Protein AF-A0A8T9S9S8-F1 (afdb_monomer_lite)

pLDDT: mean 87.19, std 16.48, range [41.41, 98.81]

Sequence (247 aa):
MSEHSFSPAWRAQPLGRRGFLRVSAASAATVALVAATGCDTSTPEPVAPDPNLITLPAGDNGLLYSLFLLALAKSTLYQKVYETPPTDLTTAERAIFSDLRDHEIAYRELLHLLLDPNYLDSTKAVQLFPVDFAFKLTSFTLTTRAGVLAAAQQLEDLAAALYPVVVPLVASSAPYQRVLLLKAASVQARHAAVVRDLLTPGSFASDDVVNAAGQLKPRTPVEVNTALAPFFAPYVISVANLPVPVL

Foldseek 3Di:
DDDDDDDDPDDPDPQPPVNVVVVVVVVVVVVVVVVVVPPPVCPPDPDDPDPQEDEQAAALRSLLVLLLLLLQQLLVLLVCCQVPPAPPDDPVVNVVSVVSNVVSVVVNVVSLCVNPVCCVPPVRRDDNDDPPFHFACVPFPRNDPQSSLVSQLLSLLLNLQALVPSLVRHDPVPVVVSVVSVVVNVVSLVSNLVSLCVNPNPCSQDCVQAPPVSHGNHDYSVRSVVSRQVRRPPHGYHSPNYDDDDD

Secondary structure (DSSP, 8-state):
------------PPPPHHHHHHHHHHHHHHHHHHHHHT--S-----PPPPTTEEEPPSHHHHHHHHHHHHHHHHHHHHHHHHHS--TTS-HHHHHHHHHHHHHHHHHHHHHHHHH-TTTTSTTT----S-TT-----TTS-TTSHHHHHHHHHHHHHHHHHHHHHHHHHS-TT-HHHHHHHHHHHHHHHHHHHHHHHHHSTT-TT-TTTB-TTSPBPP--HHHHHHHHGGGGTT-EEE-TTS-----

Radius of gyration: 29.52 Å; chains: 1; bounding box: 85×42×92 Å

Structure (mmC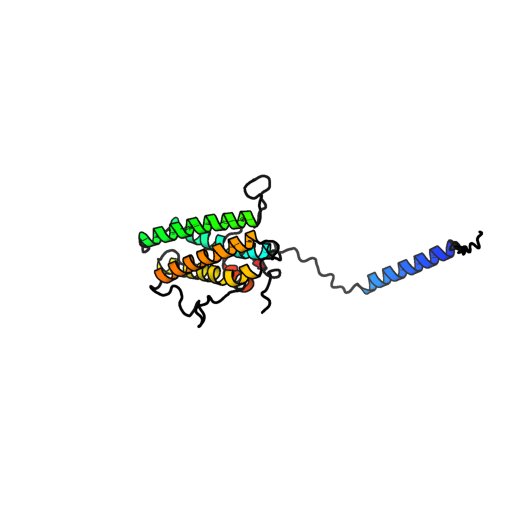IF, N/CA/C/O backbone):
data_AF-A0A8T9S9S8-F1
#
_entry.id   AF-A0A8T9S9S8-F1
#
loop_
_atom_site.group_PDB
_atom_site.id
_atom_site.type_symbol
_atom_site.label_atom_id
_atom_site.label_alt_id
_atom_site.label_comp_id
_atom_site.label_asym_id
_atom_site.label_entity_id
_atom_site.label_seq_id
_atom_site.pdbx_PDB_ins_code
_atom_site.Cartn_x
_atom_site.Cartn_y
_atom_site.Cartn_z
_atom_site.occupancy
_atom_site.B_iso_or_equiv
_atom_site.auth_seq_id
_atom_site.auth_comp_id
_atom_site.auth_asym_id
_atom_site.auth_atom_id
_atom_site.pdbx_PDB_model_num
ATOM 1 N N . MET A 1 1 ? 67.201 -2.407 -51.862 1.00 41.41 1 MET A N 1
ATOM 2 C CA . MET A 1 1 ? 66.675 -1.439 -52.848 1.00 41.41 1 MET A CA 1
ATOM 3 C C . MET A 1 1 ? 66.774 -2.142 -54.200 1.00 41.41 1 MET A C 1
ATOM 5 O O . MET A 1 1 ? 67.884 -2.498 -54.551 1.00 41.41 1 MET A O 1
ATOM 9 N N . SER A 1 2 ? 65.725 -2.533 -54.922 1.00 43.59 2 SER A N 1
ATOM 10 C CA . SER A 1 2 ? 64.331 -2.090 -54.904 1.00 43.59 2 SER A CA 1
ATOM 11 C C . SER A 1 2 ? 63.433 -3.153 -55.568 1.00 43.59 2 SER A C 1
ATOM 13 O O . SER A 1 2 ? 63.785 -3.689 -56.610 1.00 43.59 2 SER A O 1
ATOM 15 N N . GLU A 1 3 ? 62.309 -3.428 -54.903 1.00 44.34 3 GLU A N 1
ATOM 16 C CA . GLU A 1 3 ? 60.932 -3.556 -55.416 1.00 44.34 3 GLU A CA 1
ATOM 17 C C . GLU A 1 3 ? 60.567 -4.564 -56.526 1.00 44.34 3 GLU A C 1
ATOM 19 O O . GLU A 1 3 ? 60.804 -4.356 -57.712 1.00 44.34 3 GLU A O 1
ATOM 24 N N . HIS A 1 4 ? 59.776 -5.571 -56.132 1.00 45.53 4 HIS A N 1
ATOM 25 C CA . HIS A 1 4 ? 58.784 -6.214 -56.994 1.00 45.53 4 HIS A CA 1
ATOM 26 C C . HIS A 1 4 ? 57.381 -5.959 -56.423 1.00 45.53 4 HIS A C 1
ATOM 28 O O . HIS A 1 4 ? 56.977 -6.579 -55.441 1.00 45.53 4 HIS A O 1
ATOM 34 N N . SER A 1 5 ? 56.645 -5.029 -57.039 1.00 51.03 5 SER A N 1
ATOM 35 C CA . SER A 1 5 ? 55.212 -4.822 -56.798 1.00 51.03 5 SER A CA 1
ATOM 36 C C . SER A 1 5 ? 54.396 -5.787 -57.657 1.00 51.03 5 SER A C 1
ATOM 38 O O . SER A 1 5 ? 54.452 -5.727 -58.883 1.00 51.03 5 SER A O 1
ATOM 40 N N . PHE A 1 6 ? 53.596 -6.644 -57.020 1.00 51.84 6 PHE A N 1
ATOM 41 C CA . PHE A 1 6 ? 52.489 -7.352 -57.663 1.00 51.84 6 PHE A CA 1
ATOM 42 C C . PHE A 1 6 ? 51.185 -6.614 -57.343 1.00 51.84 6 PHE A C 1
ATOM 44 O O . PHE A 1 6 ? 50.786 -6.522 -56.186 1.00 51.84 6 PHE A O 1
ATOM 51 N N . SER A 1 7 ? 50.496 -6.112 -58.367 1.00 55.28 7 SER A N 1
ATOM 52 C CA . SER A 1 7 ? 49.091 -5.698 -58.266 1.00 55.28 7 SER A CA 1
ATOM 53 C C . SER A 1 7 ? 48.234 -6.638 -59.117 1.00 55.28 7 SER A C 1
ATOM 55 O O . SER A 1 7 ? 48.488 -6.747 -60.318 1.00 55.28 7 SER A O 1
ATOM 57 N N . PRO A 1 8 ? 47.210 -7.308 -58.561 1.00 50.72 8 PRO A N 1
ATOM 58 C CA . PRO A 1 8 ? 46.248 -8.033 -59.371 1.00 50.72 8 PRO A CA 1
ATOM 59 C C . PRO A 1 8 ? 45.199 -7.054 -59.912 1.00 50.72 8 PRO A C 1
ATOM 61 O O . PRO A 1 8 ? 44.392 -6.496 -59.170 1.00 50.72 8 PRO A O 1
ATOM 64 N N . ALA A 1 9 ? 45.190 -6.853 -61.229 1.00 54.91 9 ALA A N 1
ATOM 65 C CA . ALA A 1 9 ? 44.099 -6.174 -61.914 1.00 54.91 9 ALA A CA 1
ATOM 66 C C . ALA A 1 9 ? 42.898 -7.129 -62.031 1.00 54.91 9 ALA A C 1
ATOM 68 O O . ALA A 1 9 ? 42.775 -7.889 -62.992 1.00 54.91 9 ALA A O 1
ATOM 69 N N . TRP A 1 10 ? 41.996 -7.096 -61.050 1.00 53.47 10 TRP A N 1
ATOM 70 C CA . TRP A 1 10 ? 40.648 -7.638 -61.220 1.00 53.47 10 TRP A CA 1
ATOM 71 C C . TRP A 1 10 ? 39.917 -6.784 -62.267 1.00 53.47 10 TRP A C 1
ATOM 73 O O . TRP A 1 10 ? 39.576 -5.624 -62.034 1.00 53.47 10 TRP A O 1
ATOM 83 N N . ARG A 1 11 ? 39.700 -7.345 -63.462 1.00 52.25 11 ARG A N 1
ATOM 84 C CA . ARG A 1 11 ? 38.780 -6.771 -64.447 1.00 52.25 11 ARG A CA 1
ATOM 85 C C . ARG A 1 11 ? 37.356 -6.977 -63.937 1.00 52.25 11 ARG A C 1
ATOM 87 O O . ARG A 1 11 ? 36.826 -8.079 -64.039 1.00 52.25 11 ARG A O 1
ATOM 94 N N . ALA A 1 12 ? 36.710 -5.914 -63.472 1.00 60.81 12 ALA A N 1
ATOM 95 C CA . ALA A 1 12 ? 35.257 -5.891 -63.388 1.00 60.81 12 ALA A CA 1
ATOM 96 C C . ALA A 1 12 ? 34.701 -5.948 -64.821 1.00 60.81 12 ALA A C 1
ATOM 98 O O . ALA A 1 12 ? 34.773 -4.967 -65.562 1.00 60.81 12 ALA A O 1
ATOM 99 N N . GLN A 1 13 ? 34.197 -7.106 -65.250 1.00 63.75 13 GLN A N 1
ATOM 100 C CA . GLN A 1 13 ? 33.424 -7.168 -66.488 1.00 63.75 13 GLN A CA 1
ATOM 101 C C . GLN A 1 13 ? 32.060 -6.510 -66.237 1.00 63.75 13 GLN A C 1
ATOM 103 O O . GLN A 1 13 ? 31.342 -6.949 -65.336 1.00 63.75 13 GLN A O 1
ATOM 108 N N . PRO A 1 14 ? 31.675 -5.468 -66.994 1.00 61.12 14 PRO A N 1
ATOM 109 C CA . PRO A 1 14 ? 30.356 -4.878 -66.849 1.00 61.12 14 PRO A CA 1
ATOM 110 C C . PRO A 1 14 ? 29.308 -5.911 -67.268 1.00 61.12 14 PRO A C 1
ATOM 112 O O . PRO A 1 14 ? 29.296 -6.381 -68.408 1.00 61.12 14 PRO A O 1
ATOM 115 N N . LEU A 1 15 ? 28.422 -6.274 -66.340 1.00 60.81 15 LEU A N 1
ATOM 116 C CA . LEU A 1 15 ? 27.250 -7.088 -66.643 1.00 60.81 15 LEU A CA 1
ATOM 117 C C . LEU A 1 15 ? 26.451 -6.377 -67.740 1.00 60.81 15 LEU A C 1
ATOM 119 O O . LEU A 1 15 ? 26.006 -5.241 -67.570 1.00 60.81 15 LEU A O 1
ATOM 123 N N . GLY A 1 16 ? 26.288 -7.028 -68.894 1.00 72.19 16 GLY A N 1
ATOM 124 C CA . GLY A 1 16 ? 25.539 -6.447 -70.004 1.00 72.19 16 GLY A CA 1
ATOM 125 C C . GLY A 1 16 ? 24.115 -6.094 -69.567 1.00 72.19 16 GLY A C 1
ATOM 126 O O . GLY A 1 16 ? 23.495 -6.848 -68.817 1.00 72.19 16 GLY A O 1
ATOM 127 N N . ARG A 1 17 ? 23.560 -4.981 -70.069 1.00 69.69 17 ARG A N 1
ATOM 128 C CA . ARG A 1 17 ? 22.195 -4.505 -69.741 1.00 69.69 17 ARG A CA 1
ATOM 129 C C . ARG A 1 17 ? 21.128 -5.610 -69.796 1.00 69.69 17 ARG A C 1
ATOM 131 O O . ARG A 1 17 ? 20.220 -5.630 -68.977 1.00 69.69 17 ARG A O 1
ATOM 138 N N . ARG A 1 18 ? 21.256 -6.563 -70.727 1.00 69.06 18 ARG A N 1
ATOM 139 C CA . ARG A 1 18 ? 20.355 -7.725 -70.851 1.00 69.06 18 ARG A CA 1
ATOM 140 C C . ARG A 1 18 ? 20.532 -8.764 -69.734 1.00 69.06 18 ARG A C 1
ATOM 142 O O . ARG A 1 18 ? 19.555 -9.393 -69.349 1.00 69.06 18 ARG A O 1
ATOM 149 N N . GLY A 1 19 ? 21.748 -8.944 -69.222 1.00 65.44 19 GLY A N 1
ATOM 150 C CA . GLY A 1 19 ? 22.029 -9.791 -68.060 1.00 65.44 19 GLY A CA 1
ATOM 151 C C . GLY A 1 19 ? 21.522 -9.155 -66.769 1.00 65.44 19 GLY A C 1
ATOM 152 O O . GLY A 1 19 ? 20.840 -9.820 -66.000 1.00 65.44 19 GLY A O 1
ATOM 153 N N . PHE A 1 20 ? 21.749 -7.848 -66.601 1.00 68.69 20 PHE A N 1
ATOM 154 C CA . PHE A 1 20 ? 21.200 -7.079 -65.483 1.00 68.69 20 PHE A CA 1
ATOM 155 C C . PHE A 1 20 ? 19.670 -7.194 -65.426 1.00 68.69 20 PHE A C 1
ATOM 157 O O . PHE A 1 20 ? 19.136 -7.655 -64.426 1.00 68.69 20 PHE A O 1
ATOM 164 N N . LEU A 1 21 ? 18.969 -6.916 -66.532 1.00 69.44 21 LEU A N 1
ATOM 165 C CA . LEU A 1 21 ? 17.502 -6.996 -66.574 1.00 69.44 21 LEU A CA 1
ATOM 1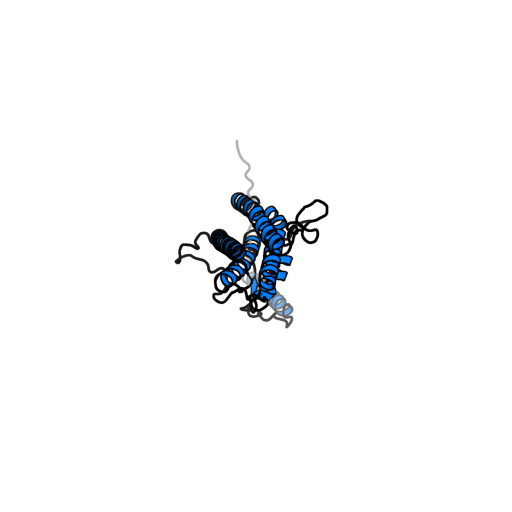66 C C . LEU A 1 21 ? 16.956 -8.407 -66.297 1.00 69.44 21 LEU A C 1
ATOM 168 O O . LEU A 1 21 ? 15.913 -8.536 -65.664 1.00 69.44 21 LEU A O 1
ATOM 172 N N . ARG A 1 22 ? 17.653 -9.469 -66.725 1.00 64.69 22 ARG A N 1
ATOM 173 C CA . ARG A 1 22 ? 17.249 -10.855 -66.425 1.00 64.69 22 ARG A CA 1
ATOM 174 C C . ARG A 1 22 ? 17.424 -11.202 -64.948 1.00 64.69 22 ARG A C 1
ATOM 176 O O . ARG A 1 22 ? 16.536 -11.819 -64.372 1.00 64.69 22 ARG A O 1
ATOM 183 N N . VAL A 1 23 ? 18.534 -10.787 -64.338 1.00 61.00 23 VAL A N 1
ATOM 184 C CA . VAL A 1 23 ? 18.793 -11.010 -62.907 1.00 61.00 23 VAL A CA 1
ATOM 185 C C . VAL A 1 23 ? 17.809 -10.209 -62.051 1.00 61.00 23 VAL A C 1
ATOM 187 O O . VAL A 1 23 ? 17.242 -10.765 -61.113 1.00 61.00 23 VAL A O 1
ATOM 190 N N . SER A 1 24 ? 17.530 -8.952 -62.409 1.00 58.84 24 SER A N 1
ATOM 191 C CA . SER A 1 24 ? 16.550 -8.101 -61.719 1.00 58.84 24 SER A CA 1
ATOM 192 C C . SER A 1 24 ? 15.115 -8.630 -61.838 1.00 58.84 24 SER A C 1
ATOM 194 O O . SER A 1 24 ? 14.382 -8.644 -60.855 1.00 58.84 24 SER A O 1
ATOM 196 N N . ALA A 1 25 ? 14.709 -9.119 -63.015 1.00 55.94 25 ALA A N 1
ATOM 197 C CA . ALA A 1 25 ? 13.378 -9.701 -63.201 1.00 55.94 25 ALA A CA 1
ATOM 198 C C . ALA A 1 25 ? 13.200 -11.016 -62.417 1.00 55.94 25 ALA A C 1
ATOM 200 O O . ALA A 1 25 ? 12.149 -11.243 -61.820 1.00 55.94 25 ALA A O 1
ATOM 201 N N . ALA A 1 26 ? 14.236 -11.860 -62.364 1.00 54.50 26 ALA A N 1
ATOM 202 C CA . ALA A 1 26 ? 14.203 -13.117 -61.614 1.00 54.50 26 ALA A CA 1
ATOM 203 C C . ALA A 1 26 ? 14.156 -12.907 -60.087 1.00 54.50 26 ALA A C 1
ATOM 205 O O . ALA A 1 26 ? 13.506 -13.678 -59.378 1.00 54.50 26 ALA A O 1
ATOM 206 N N . SER A 1 27 ? 14.799 -11.848 -59.583 1.00 54.12 27 SER A N 1
ATOM 207 C CA . SER A 1 27 ? 14.768 -11.490 -58.157 1.00 54.12 27 SER A CA 1
ATOM 208 C C . SER A 1 27 ? 13.448 -10.824 -57.747 1.00 54.12 27 SER A C 1
ATOM 210 O O . SER A 1 27 ? 12.935 -11.102 -56.667 1.00 54.12 27 SER A O 1
ATOM 212 N N . ALA A 1 28 ? 12.817 -10.044 -58.630 1.00 50.84 28 ALA A N 1
ATOM 213 C CA . ALA A 1 28 ? 11.471 -9.518 -58.383 1.00 50.84 28 ALA A CA 1
ATOM 214 C C . ALA A 1 28 ? 10.405 -10.632 -58.316 1.00 50.84 28 ALA A C 1
ATOM 216 O O . ALA A 1 28 ? 9.519 -10.594 -57.463 1.00 50.84 28 ALA A O 1
ATOM 217 N N . ALA A 1 29 ? 10.513 -11.658 -59.169 1.00 49.09 29 ALA A N 1
ATOM 218 C CA . ALA A 1 29 ? 9.567 -12.776 -59.190 1.00 49.09 29 ALA A CA 1
ATOM 219 C C . ALA A 1 29 ? 9.655 -13.667 -57.936 1.00 49.09 29 ALA A C 1
ATOM 221 O O . ALA A 1 29 ? 8.634 -14.156 -57.458 1.00 49.09 29 ALA A O 1
ATOM 222 N N . THR A 1 30 ? 10.850 -13.851 -57.366 1.00 51.12 30 THR A N 1
ATOM 223 C CA . THR A 1 30 ? 11.032 -14.622 -56.122 1.00 51.12 30 THR A CA 1
ATOM 224 C C . THR A 1 30 ? 10.519 -13.875 -54.893 1.00 51.12 30 THR A C 1
ATOM 226 O O . THR A 1 30 ? 9.878 -14.495 -54.050 1.00 51.12 30 THR A O 1
ATOM 229 N N . VAL A 1 31 ? 10.697 -12.550 -54.811 1.00 55.19 31 VAL A N 1
ATOM 230 C CA . VAL A 1 31 ? 10.099 -11.736 -53.732 1.00 55.19 31 VAL A CA 1
ATOM 231 C C . VAL A 1 31 ? 8.569 -11.745 -53.813 1.00 55.19 31 VAL A C 1
ATOM 233 O O . VAL A 1 31 ? 7.908 -11.887 -52.788 1.00 55.19 31 VAL A O 1
ATOM 236 N N . ALA A 1 32 ? 7.998 -11.671 -55.021 1.00 53.00 32 ALA A N 1
ATOM 237 C CA . ALA A 1 32 ? 6.551 -11.756 -55.215 1.00 53.00 32 ALA A CA 1
ATOM 238 C C . ALA A 1 32 ? 5.984 -13.134 -54.833 1.00 53.00 32 ALA A C 1
ATOM 240 O O . ALA A 1 32 ? 4.922 -13.202 -54.221 1.00 53.00 32 ALA A O 1
ATOM 241 N N . LEU A 1 33 ? 6.696 -14.227 -55.135 1.00 52.25 33 LEU A N 1
ATOM 242 C CA . LEU A 1 33 ? 6.286 -15.576 -54.735 1.00 52.25 33 LEU A CA 1
ATOM 243 C C . LEU A 1 33 ? 6.385 -15.785 -53.221 1.00 52.25 33 LEU A C 1
ATOM 245 O O . LEU A 1 33 ? 5.451 -16.335 -52.660 1.00 52.25 33 LEU A O 1
ATOM 249 N N . VAL A 1 34 ? 7.430 -15.292 -52.543 1.00 56.94 34 VAL A N 1
ATOM 250 C CA . VAL A 1 34 ? 7.535 -15.371 -51.070 1.00 56.94 34 VAL A CA 1
ATOM 251 C C . VAL A 1 34 ? 6.458 -14.521 -50.382 1.00 56.94 34 VAL A C 1
ATOM 253 O O . VAL A 1 34 ? 5.872 -14.961 -49.395 1.00 56.94 34 VAL A O 1
ATOM 256 N N . ALA A 1 35 ? 6.135 -13.344 -50.929 1.00 54.22 35 ALA A N 1
ATOM 257 C CA . ALA A 1 35 ? 5.028 -12.517 -50.446 1.00 54.22 35 ALA A CA 1
ATOM 258 C C . ALA A 1 35 ? 3.650 -13.163 -50.700 1.00 54.22 35 ALA A C 1
ATOM 260 O O . ALA A 1 35 ? 2.748 -13.026 -49.878 1.00 54.22 35 ALA A O 1
ATOM 261 N N . ALA A 1 36 ? 3.490 -13.898 -51.806 1.00 51.38 36 ALA A N 1
ATOM 262 C CA . ALA A 1 36 ? 2.247 -14.587 -52.148 1.00 51.38 36 ALA A CA 1
ATOM 263 C C . ALA A 1 36 ? 2.070 -15.926 -51.407 1.00 51.38 36 ALA A C 1
ATOM 265 O O . ALA A 1 36 ? 0.945 -16.283 -51.073 1.00 51.38 36 ALA A O 1
ATOM 266 N N . THR A 1 37 ? 3.148 -16.658 -51.099 1.00 52.59 37 THR A N 1
ATOM 267 C CA . THR A 1 37 ? 3.090 -17.903 -50.306 1.00 52.59 37 THR A CA 1
ATOM 268 C C . THR A 1 37 ? 3.018 -17.651 -48.800 1.00 52.59 37 THR A C 1
ATOM 270 O O . THR A 1 37 ? 2.725 -18.574 -48.051 1.00 52.59 37 THR A O 1
ATOM 273 N N . GLY A 1 38 ? 3.287 -16.419 -48.353 1.00 47.53 38 GLY A N 1
ATOM 274 C CA . GLY A 1 38 ? 3.071 -15.969 -46.975 1.00 47.53 38 GLY A CA 1
ATOM 275 C C . GLY A 1 38 ? 1.641 -15.496 -46.685 1.00 47.53 38 GLY A C 1
ATOM 276 O O . GLY A 1 38 ? 1.354 -15.132 -45.548 1.00 47.53 38 GLY A O 1
ATOM 277 N N . CYS A 1 39 ? 0.745 -15.497 -47.681 1.00 50.19 39 CYS A N 1
ATOM 278 C CA . CYS A 1 39 ? -0.689 -15.292 -47.475 1.00 50.19 39 CYS A CA 1
ATOM 279 C C . CYS A 1 39 ? -1.328 -16.567 -46.913 1.00 50.19 39 CYS A C 1
ATOM 281 O O . CYS A 1 39 ? -2.055 -17.272 -47.610 1.00 50.19 39 CYS A O 1
ATOM 283 N N . ASP A 1 40 ? -1.075 -16.838 -45.637 1.00 50.47 40 ASP A N 1
ATOM 284 C CA . ASP A 1 40 ? -2.125 -17.436 -44.826 1.00 50.47 40 ASP A CA 1
ATOM 285 C C . ASP A 1 40 ? -3.149 -16.325 -44.546 1.00 50.47 40 ASP A C 1
ATOM 287 O O . ASP A 1 40 ? -2.783 -15.204 -44.183 1.00 50.47 40 ASP A O 1
ATOM 291 N N . THR A 1 41 ? -4.433 -16.584 -44.786 1.00 45.41 41 THR A N 1
ATOM 292 C CA . THR A 1 41 ? -5.516 -15.580 -44.701 1.00 45.41 41 THR A CA 1
ATOM 293 C C . THR A 1 41 ? -5.809 -15.104 -43.278 1.00 45.41 41 THR A C 1
ATOM 295 O O . THR A 1 41 ? -6.737 -14.334 -43.052 1.00 45.41 41 THR A O 1
ATOM 298 N N . SER A 1 42 ? -5.012 -15.524 -42.306 1.00 51.50 42 SER A N 1
ATOM 299 C CA . SER A 1 42 ? -4.947 -14.925 -40.985 1.00 51.50 42 SER A CA 1
ATOM 300 C C . SER A 1 42 ? -3.910 -13.804 -40.981 1.00 51.50 42 SER A C 1
ATOM 302 O O . SER A 1 42 ? -2.857 -13.922 -40.356 1.00 51.50 42 SER A O 1
ATOM 304 N N . THR A 1 43 ? -4.200 -12.689 -41.654 1.00 54.50 43 THR A N 1
ATOM 305 C CA . THR A 1 43 ? -3.651 -11.413 -41.184 1.00 54.50 43 THR A CA 1
ATOM 306 C C . THR A 1 43 ? -4.157 -11.256 -39.752 1.00 54.50 43 THR A C 1
ATOM 308 O O . THR A 1 43 ? -5.379 -11.183 -39.593 1.00 54.50 43 THR A O 1
ATOM 311 N N . PRO A 1 44 ? -3.307 -11.272 -38.704 1.00 54.53 44 PRO A N 1
ATOM 312 C CA . PRO A 1 44 ? -3.784 -10.913 -37.382 1.00 54.53 44 PRO A CA 1
ATOM 313 C C . PRO A 1 44 ? -4.324 -9.495 -37.521 1.00 54.53 44 PRO A C 1
ATOM 315 O O . PRO A 1 44 ? -3.565 -8.571 -37.829 1.00 54.53 44 PRO A O 1
ATOM 318 N N . GLU A 1 45 ? -5.644 -9.339 -37.409 1.00 56.00 45 GLU A N 1
ATOM 319 C CA . GLU A 1 45 ? -6.233 -8.012 -37.348 1.00 56.00 45 GLU A CA 1
ATOM 320 C C . GLU A 1 45 ? -5.480 -7.249 -36.253 1.00 56.00 45 GLU A C 1
ATOM 322 O O . GLU A 1 45 ? -5.243 -7.817 -35.179 1.00 56.00 45 GLU A O 1
ATOM 327 N N . PRO A 1 46 ? -5.042 -6.003 -36.504 1.00 56.03 46 PRO A N 1
ATOM 328 C CA . PRO A 1 46 ? -4.477 -5.187 -35.450 1.00 56.03 46 PRO A CA 1
ATOM 329 C C . PRO A 1 46 ? -5.551 -5.056 -34.371 1.00 56.03 46 PRO A C 1
ATOM 331 O O . PRO A 1 46 ? -6.538 -4.344 -34.551 1.00 56.03 46 PRO A O 1
ATOM 334 N N . VAL A 1 47 ? -5.393 -5.790 -33.270 1.00 64.12 47 VAL A N 1
ATOM 335 C CA . VAL A 1 47 ? -6.271 -5.664 -32.112 1.00 64.12 47 VAL A CA 1
ATOM 336 C C . VAL A 1 47 ? -6.120 -4.225 -31.644 1.00 64.12 47 VAL A C 1
ATOM 338 O O . VAL A 1 47 ? -5.015 -3.799 -31.300 1.00 64.12 47 VAL A O 1
ATOM 341 N N . ALA A 1 48 ? -7.209 -3.456 -31.703 1.00 69.25 48 ALA A N 1
ATOM 342 C CA . ALA A 1 48 ? -7.211 -2.104 -31.172 1.00 69.25 48 ALA A CA 1
ATOM 343 C C . ALA A 1 48 ? -6.715 -2.167 -29.716 1.00 69.25 48 ALA A C 1
ATOM 345 O O . ALA A 1 48 ? -7.204 -3.015 -28.962 1.00 69.25 48 ALA A O 1
ATOM 346 N N . PRO A 1 49 ? -5.726 -1.343 -29.322 1.00 77.31 49 PRO A N 1
ATOM 347 C CA . PRO A 1 49 ? -5.218 -1.373 -27.961 1.00 77.31 49 PRO A CA 1
ATOM 348 C C . PRO A 1 49 ? -6.379 -1.102 -27.001 1.00 77.31 49 PRO A C 1
ATOM 350 O O . PRO A 1 49 ? -7.098 -0.116 -27.161 1.00 77.31 49 PRO A O 1
ATOM 353 N N . ASP A 1 50 ? -6.584 -2.008 -26.044 1.00 86.06 50 ASP A N 1
ATOM 354 C CA . ASP A 1 50 ? -7.621 -1.862 -25.026 1.00 86.06 50 ASP A CA 1
ATOM 355 C C . ASP A 1 50 ? -7.347 -0.577 -24.225 1.00 86.06 50 ASP A C 1
ATOM 357 O O . ASP A 1 50 ? -6.290 -0.478 -23.593 1.00 86.06 50 ASP A O 1
ATOM 361 N N . PRO A 1 51 ? -8.260 0.414 -24.234 1.00 85.94 51 PRO A N 1
ATOM 362 C CA . PRO A 1 51 ? -8.051 1.683 -23.539 1.00 85.94 51 PRO A CA 1
ATOM 363 C C . PRO A 1 51 ? -7.932 1.526 -22.017 1.00 85.94 51 PRO A C 1
ATOM 365 O O . PRO A 1 51 ? -7.437 2.433 -21.350 1.00 85.94 51 PRO A O 1
ATOM 368 N N . ASN A 1 52 ? -8.370 0.392 -21.462 1.00 93.25 52 ASN A N 1
ATOM 369 C CA . ASN A 1 52 ? -8.296 0.100 -20.035 1.00 93.25 52 ASN A CA 1
ATOM 370 C C . ASN A 1 52 ? -7.053 -0.714 -19.648 1.00 93.25 52 ASN A C 1
ATOM 372 O O . ASN A 1 52 ? -6.803 -0.914 -18.457 1.00 93.25 52 ASN A O 1
ATOM 376 N N . LEU A 1 53 ? -6.264 -1.192 -20.615 1.00 94.38 53 LEU A N 1
ATOM 377 C CA . LEU A 1 53 ? -5.067 -1.976 -20.339 1.00 94.38 53 LEU A CA 1
ATOM 378 C C . LEU A 1 53 ? -3.880 -1.059 -20.027 1.00 94.38 53 LEU A C 1
ATOM 380 O O . LEU A 1 53 ? -3.354 -0.366 -20.896 1.00 94.38 53 LEU A O 1
ATOM 384 N N . ILE A 1 54 ? -3.394 -1.121 -18.790 1.00 94.75 54 ILE A N 1
ATOM 385 C CA . ILE A 1 54 ? -2.208 -0.393 -18.337 1.00 94.75 54 ILE A CA 1
ATOM 386 C C . ILE A 1 54 ? -1.087 -1.404 -18.141 1.00 94.75 54 ILE A C 1
ATOM 388 O O . ILE A 1 54 ? -1.105 -2.204 -17.207 1.00 94.75 54 ILE A O 1
ATOM 392 N N . THR A 1 55 ? -0.100 -1.382 -19.032 1.00 94.75 55 THR A N 1
ATOM 393 C CA . THR A 1 55 ? 1.057 -2.277 -18.940 1.00 94.75 55 THR A CA 1
ATOM 394 C C . THR A 1 55 ? 2.172 -1.615 -18.152 1.00 94.75 55 THR A C 1
ATOM 396 O O . THR A 1 55 ? 2.700 -0.586 -18.571 1.00 94.75 55 THR A O 1
ATOM 399 N N . LEU A 1 56 ? 2.549 -2.217 -17.022 1.00 95.25 56 LEU A N 1
ATOM 400 C CA . LEU A 1 56 ? 3.663 -1.715 -16.228 1.00 95.25 56 LEU A CA 1
ATOM 401 C C . LEU A 1 56 ? 4.986 -1.879 -17.000 1.00 95.25 56 LEU A C 1
ATOM 403 O O . LEU A 1 56 ? 5.170 -2.878 -17.711 1.00 95.25 56 LEU A O 1
ATOM 407 N N . PRO A 1 57 ? 5.913 -0.909 -16.892 1.00 94.44 57 PRO A N 1
ATOM 408 C CA . PRO A 1 57 ? 7.192 -0.979 -17.585 1.00 94.44 57 PRO A CA 1
ATOM 409 C C . PRO A 1 57 ? 8.076 -2.098 -17.019 1.00 94.44 57 PRO A C 1
ATOM 411 O O . PRO A 1 57 ? 7.860 -2.593 -15.915 1.00 94.44 57 PRO A O 1
ATOM 414 N N . ALA A 1 58 ? 9.101 -2.483 -17.776 1.00 93.50 58 ALA A N 1
ATOM 415 C CA . ALA A 1 58 ? 10.115 -3.421 -17.306 1.00 93.50 58 ALA A CA 1
ATOM 416 C C . ALA A 1 58 ? 11.110 -2.765 -16.329 1.00 93.50 58 ALA A C 1
ATOM 418 O O . ALA A 1 58 ? 11.185 -1.538 -16.207 1.00 93.50 58 ALA A O 1
ATOM 419 N N . GLY A 1 59 ? 11.921 -3.598 -15.672 1.00 93.75 59 GLY A N 1
ATOM 420 C CA . GLY A 1 59 ? 13.036 -3.156 -14.829 1.00 93.75 59 GLY A CA 1
ATOM 421 C C . GLY A 1 59 ? 12.603 -2.371 -13.588 1.00 93.75 59 GLY A C 1
ATOM 422 O O . GLY A 1 59 ? 11.503 -2.561 -13.065 1.00 93.75 59 GLY A O 1
ATOM 423 N N . ASP A 1 60 ? 13.481 -1.481 -13.122 1.00 95.12 60 ASP A N 1
ATOM 424 C CA . ASP A 1 60 ? 13.306 -0.722 -11.876 1.00 95.12 60 ASP A CA 1
ATOM 425 C C . ASP A 1 60 ? 12.019 0.110 -11.861 1.00 95.12 60 ASP A C 1
ATOM 427 O O . ASP A 1 60 ? 11.346 0.185 -10.831 1.00 95.12 60 ASP A O 1
ATOM 431 N N . ASN A 1 61 ? 11.629 0.679 -13.006 1.00 94.62 61 ASN A N 1
ATOM 432 C CA . ASN A 1 61 ? 10.396 1.453 -13.103 1.00 94.62 61 ASN A CA 1
ATOM 433 C C . ASN A 1 61 ? 9.172 0.574 -12.832 1.00 94.62 61 ASN A C 1
ATOM 435 O O . ASN A 1 61 ? 8.296 0.994 -12.088 1.00 94.62 61 ASN A O 1
ATOM 439 N N . GLY A 1 62 ? 9.113 -0.659 -13.345 1.00 95.50 62 GLY A N 1
ATOM 440 C CA . GLY A 1 62 ? 7.995 -1.570 -13.066 1.00 95.50 62 GLY A CA 1
ATOM 441 C C . GLY A 1 62 ? 7.818 -1.859 -11.574 1.00 95.50 62 GLY A C 1
ATOM 442 O O . GLY A 1 62 ? 6.698 -1.891 -11.052 1.00 95.50 62 GLY A O 1
ATOM 443 N N . LEU A 1 63 ? 8.939 -2.004 -10.865 1.00 96.31 63 LEU A N 1
ATOM 444 C CA . LEU A 1 63 ? 8.954 -2.184 -9.414 1.00 96.31 63 LEU A CA 1
ATOM 445 C C . LEU A 1 63 ? 8.460 -0.922 -8.689 1.00 96.31 63 LEU A C 1
ATOM 447 O O . LEU A 1 63 ? 7.633 -1.023 -7.784 1.00 96.31 63 LEU A O 1
ATOM 451 N N . LEU A 1 64 ? 8.911 0.265 -9.111 1.00 96.75 64 LEU A N 1
ATOM 452 C CA . LEU A 1 64 ? 8.450 1.544 -8.561 1.00 96.75 64 LEU A CA 1
ATOM 453 C C . LEU A 1 64 ? 6.960 1.794 -8.826 1.00 96.75 64 LEU A C 1
ATOM 455 O O . LEU A 1 64 ? 6.262 2.233 -7.919 1.00 96.75 64 LEU A O 1
ATOM 459 N N . TYR A 1 65 ? 6.450 1.460 -10.014 1.00 97.25 65 TYR A N 1
ATOM 460 C CA . TYR A 1 65 ? 5.019 1.524 -10.325 1.00 97.25 65 TYR A CA 1
ATOM 461 C C . TYR A 1 65 ? 4.205 0.605 -9.402 1.00 97.25 65 TYR A C 1
ATOM 463 O O . TYR A 1 65 ? 3.162 1.011 -8.896 1.00 97.25 65 TYR A O 1
ATOM 471 N N . SER A 1 66 ? 4.703 -0.603 -9.113 1.00 96.81 66 SER A N 1
ATOM 472 C CA . SER A 1 66 ? 4.048 -1.531 -8.176 1.00 96.81 66 SER A CA 1
ATOM 473 C C . SER A 1 66 ? 3.968 -0.954 -6.755 1.00 96.81 66 SER A C 1
ATOM 475 O O . SER A 1 66 ? 2.927 -1.030 -6.103 1.00 96.81 66 SER A O 1
ATOM 477 N N . LEU A 1 67 ? 5.052 -0.328 -6.283 1.00 97.88 67 LEU A N 1
ATOM 478 C CA . LEU A 1 67 ? 5.072 0.379 -4.999 1.00 97.88 67 LEU A CA 1
ATOM 479 C C . LEU A 1 67 ? 4.149 1.604 -5.005 1.00 97.88 67 LEU A C 1
ATOM 481 O O . LEU A 1 67 ? 3.463 1.863 -4.018 1.00 97.88 67 LEU A O 1
ATOM 485 N N . PHE A 1 68 ? 4.103 2.340 -6.117 1.00 98.00 68 PHE A N 1
ATOM 486 C CA . PHE A 1 68 ? 3.245 3.510 -6.270 1.00 98.00 68 PHE A CA 1
ATOM 487 C C . PHE A 1 68 ? 1.766 3.129 -6.195 1.00 98.00 68 PHE A C 1
ATOM 489 O O . PHE A 1 68 ? 1.007 3.805 -5.509 1.00 98.00 68 PHE A O 1
ATOM 496 N N . LEU A 1 69 ? 1.352 2.028 -6.831 1.00 98.12 69 LEU A N 1
ATOM 497 C CA . LEU A 1 69 ? -0.027 1.533 -6.758 1.00 98.12 69 LEU A CA 1
ATOM 498 C C . LEU A 1 69 ? -0.442 1.182 -5.320 1.00 98.12 69 LEU A C 1
ATOM 500 O O . LEU A 1 69 ? -1.554 1.515 -4.909 1.00 98.12 69 LEU A O 1
ATOM 504 N N . LEU A 1 70 ? 0.453 0.579 -4.530 1.00 98.25 70 LEU A N 1
ATOM 505 C CA . LEU A 1 70 ? 0.226 0.347 -3.098 1.00 98.25 70 LEU A CA 1
ATOM 506 C C . LEU A 1 70 ? 0.114 1.657 -2.308 1.00 98.25 70 LEU A C 1
ATOM 508 O O . LEU A 1 70 ? -0.821 1.819 -1.526 1.00 98.25 70 LEU A O 1
ATOM 512 N N . ALA A 1 71 ? 1.041 2.596 -2.512 1.00 98.25 71 ALA A N 1
ATOM 513 C CA . ALA A 1 71 ? 1.015 3.891 -1.832 1.00 98.25 71 ALA A CA 1
ATOM 514 C C . ALA A 1 71 ? -0.249 4.693 -2.196 1.00 98.25 71 ALA A C 1
ATOM 516 O O . ALA A 1 71 ? -0.876 5.314 -1.336 1.00 98.25 71 ALA A O 1
ATOM 517 N N . LEU A 1 72 ? -0.693 4.626 -3.455 1.00 98.38 72 LEU A N 1
ATOM 518 C CA . LEU A 1 72 ? -1.964 5.180 -3.915 1.00 98.38 72 LEU A CA 1
ATOM 519 C C . LEU A 1 72 ? -3.149 4.526 -3.195 1.00 98.38 72 LEU A C 1
ATOM 521 O O . LEU A 1 72 ? -3.995 5.242 -2.664 1.00 98.38 72 LEU A O 1
ATOM 525 N N . ALA A 1 73 ? -3.205 3.193 -3.135 1.00 98.56 73 ALA A N 1
ATOM 526 C CA . ALA A 1 73 ? -4.277 2.466 -2.458 1.00 98.56 73 ALA A CA 1
ATOM 527 C C . ALA A 1 73 ? -4.380 2.842 -0.971 1.00 98.56 73 ALA A C 1
ATOM 529 O O . ALA A 1 73 ? -5.462 3.172 -0.480 1.00 98.56 73 ALA A O 1
ATOM 530 N N . LYS A 1 74 ? -3.244 2.864 -0.266 1.00 98.75 74 LYS A N 1
ATOM 531 C CA . LYS A 1 74 ? -3.186 3.172 1.168 1.00 98.75 74 LYS A CA 1
ATOM 532 C C . LYS A 1 74 ? -3.482 4.629 1.478 1.00 98.75 74 LYS A C 1
ATOM 534 O O . LYS A 1 74 ? -4.326 4.905 2.324 1.00 98.75 74 LYS A O 1
ATOM 539 N N . SER A 1 75 ? -2.872 5.565 0.749 1.00 98.56 75 SER A N 1
ATOM 540 C CA . SER A 1 75 ? -3.195 6.989 0.904 1.00 98.56 75 SER A CA 1
ATOM 541 C C . SER A 1 75 ? -4.673 7.267 0.608 1.00 98.56 75 SER A C 1
ATOM 543 O O . SER A 1 75 ? -5.297 8.031 1.338 1.00 98.56 75 SER A O 1
ATOM 545 N N . THR A 1 76 ? -5.270 6.592 -0.382 1.00 98.62 76 THR A N 1
ATOM 546 C CA . THR A 1 76 ? -6.710 6.696 -0.682 1.00 98.62 76 THR A CA 1
ATOM 547 C C . THR A 1 76 ? -7.568 6.171 0.472 1.00 98.62 76 THR A C 1
ATOM 549 O O . THR A 1 76 ? -8.512 6.843 0.892 1.00 98.62 76 THR A O 1
ATOM 552 N N . LEU A 1 77 ? -7.236 4.997 1.023 1.00 98.81 77 LEU A N 1
ATOM 553 C CA . LEU A 1 77 ? -7.928 4.429 2.182 1.00 98.81 77 LEU A CA 1
ATOM 554 C C . LEU A 1 77 ? -7.852 5.370 3.393 1.00 98.81 77 LEU A C 1
ATOM 556 O O . LEU A 1 77 ? -8.879 5.703 3.982 1.00 98.81 77 LEU A O 1
ATOM 560 N N . TYR A 1 78 ? -6.654 5.824 3.756 1.00 98.75 78 TYR A N 1
ATOM 561 C CA . TYR A 1 78 ? -6.456 6.637 4.956 1.00 98.75 78 TYR A CA 1
ATOM 562 C C . TYR A 1 78 ? -7.004 8.051 4.815 1.00 98.75 78 TYR A C 1
ATOM 564 O O . TYR A 1 78 ? -7.539 8.588 5.783 1.00 98.75 78 TYR A O 1
ATOM 572 N N . GLN A 1 79 ? -6.977 8.625 3.610 1.00 98.75 79 GLN A N 1
ATOM 573 C CA . GLN A 1 79 ? -7.686 9.870 3.329 1.00 98.75 79 GLN A CA 1
ATOM 574 C C . GLN A 1 79 ? -9.189 9.706 3.593 1.00 98.75 79 GLN A C 1
ATOM 576 O O . GLN A 1 79 ? -9.784 10.526 4.293 1.00 98.75 79 GLN A O 1
ATOM 581 N N . LYS A 1 80 ? -9.799 8.605 3.130 1.00 98.56 80 LYS A N 1
ATOM 582 C CA . LYS A 1 80 ? -11.225 8.338 3.364 1.00 98.56 80 LYS A CA 1
ATOM 583 C C . LYS A 1 80 ? -11.563 8.152 4.847 1.00 98.56 80 LYS A C 1
ATOM 585 O O . LYS A 1 80 ? -12.595 8.644 5.308 1.00 98.56 80 LYS A O 1
ATOM 590 N N . VAL A 1 81 ? -10.708 7.450 5.590 1.00 98.50 81 VAL A N 1
ATOM 591 C CA . VAL A 1 81 ? -10.865 7.257 7.042 1.00 98.50 81 VAL A CA 1
ATOM 592 C C . VAL A 1 81 ? -10.704 8.579 7.790 1.00 98.50 81 VAL A C 1
ATOM 594 O O . VAL A 1 81 ? -11.446 8.832 8.730 1.00 98.50 81 VAL A O 1
ATOM 597 N N . TYR A 1 82 ? -9.784 9.444 7.365 1.00 98.56 82 TYR A N 1
ATOM 598 C CA . TYR A 1 82 ? -9.603 10.761 7.968 1.00 98.56 82 TYR A CA 1
ATOM 599 C C . TYR A 1 82 ? -10.813 11.680 7.748 1.00 98.56 82 TYR A C 1
ATOM 601 O O . TYR A 1 82 ? -11.256 12.349 8.679 1.00 98.56 82 TYR A O 1
ATOM 609 N N . GLU A 1 83 ? -11.351 11.721 6.527 1.00 98.44 83 GLU A N 1
ATOM 610 C CA . GLU A 1 83 ? -12.488 12.584 6.176 1.00 98.44 83 GLU A CA 1
ATOM 611 C C . GLU A 1 83 ? -13.796 12.121 6.813 1.00 98.44 83 GLU A C 1
ATOM 613 O O . GLU A 1 83 ? -14.624 12.929 7.230 1.00 98.44 83 GLU A O 1
ATOM 618 N N . THR A 1 84 ? -13.998 10.806 6.861 1.00 98.12 84 THR A N 1
ATOM 619 C CA . THR A 1 84 ? -15.228 10.191 7.362 1.00 98.12 84 THR A CA 1
ATOM 620 C C . THR A 1 84 ? -14.895 9.035 8.302 1.00 98.12 84 THR A C 1
ATOM 622 O O . THR A 1 84 ? -15.116 7.878 7.938 1.00 98.12 84 THR A O 1
ATOM 625 N N . PRO A 1 85 ? -14.338 9.317 9.494 1.00 97.81 85 PRO A N 1
ATOM 626 C CA . PRO A 1 85 ? -13.979 8.269 10.433 1.00 97.81 85 PRO A CA 1
ATOM 627 C C . PRO A 1 85 ? -15.252 7.620 10.985 1.00 97.81 85 PRO A C 1
ATOM 629 O O . PRO A 1 85 ? -16.190 8.336 11.356 1.00 97.81 85 PRO A O 1
ATOM 632 N N . PRO A 1 86 ? -15.313 6.284 11.082 1.00 97.62 86 PRO A N 1
ATOM 633 C CA . PRO A 1 86 ? -16.413 5.629 11.767 1.00 97.62 86 PRO A CA 1
ATOM 634 C C . PRO A 1 86 ? -16.453 6.027 13.248 1.00 97.62 86 PRO A C 1
ATOM 636 O O . PRO A 1 86 ? -15.429 6.300 13.881 1.00 97.62 86 PRO A O 1
ATOM 639 N N . THR A 1 87 ? -17.662 6.089 13.805 1.00 97.50 87 THR A N 1
ATOM 640 C CA . THR A 1 87 ? -17.914 6.650 15.143 1.00 97.50 87 THR A CA 1
ATOM 641 C C . THR A 1 87 ? -17.309 5.828 16.278 1.00 97.50 87 THR A C 1
ATOM 643 O O . THR A 1 87 ? -17.123 6.345 17.375 1.00 97.50 87 THR A O 1
ATOM 646 N N . ASP A 1 88 ? -17.030 4.551 16.024 1.00 97.69 88 ASP A N 1
ATOM 647 C CA . ASP A 1 88 ? -16.450 3.593 16.962 1.00 97.69 88 ASP A CA 1
ATOM 648 C C . ASP A 1 88 ? -14.908 3.542 16.921 1.00 97.69 88 ASP A C 1
ATOM 650 O O . ASP A 1 88 ? -14.315 2.820 17.722 1.00 97.69 88 ASP A O 1
ATOM 654 N N . LEU A 1 89 ? -14.233 4.321 16.059 1.00 97.94 89 LEU A N 1
ATOM 655 C CA . LEU A 1 89 ? -12.790 4.565 16.200 1.00 97.94 89 LEU A CA 1
ATOM 656 C C . LEU A 1 89 ? -12.521 5.471 17.399 1.00 97.94 89 LEU A C 1
ATOM 658 O O . LEU A 1 89 ? -13.134 6.530 17.550 1.00 97.94 89 LEU A O 1
ATOM 662 N N . THR A 1 90 ? -11.536 5.116 18.215 1.00 97.94 90 THR A N 1
ATOM 663 C CA . THR A 1 90 ? -11.097 5.940 19.346 1.00 97.94 90 THR A CA 1
ATOM 664 C C . THR A 1 90 ? -10.310 7.172 18.887 1.00 97.94 90 THR A C 1
ATOM 666 O O . THR A 1 90 ? -9.801 7.241 17.769 1.00 97.94 90 THR A O 1
ATOM 669 N N . THR A 1 91 ? -10.158 8.167 19.766 1.00 98.06 91 THR A N 1
ATOM 670 C CA . THR A 1 91 ? -9.335 9.356 19.474 1.00 98.06 91 THR A CA 1
ATOM 671 C C . THR A 1 91 ? -7.879 9.000 19.170 1.00 98.06 91 THR A C 1
ATOM 673 O O . THR A 1 91 ? -7.295 9.591 18.266 1.00 98.06 91 THR A O 1
ATOM 676 N N . ALA A 1 92 ? -7.313 8.023 19.883 1.00 98.00 92 ALA A N 1
AT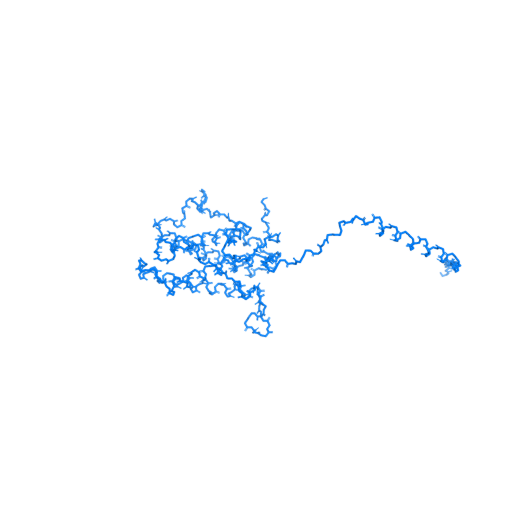OM 677 C CA . ALA A 1 92 ? -5.944 7.568 19.657 1.00 98.00 92 ALA A CA 1
ATOM 678 C C . ALA A 1 92 ? -5.787 6.905 18.280 1.00 98.00 92 ALA A C 1
ATOM 680 O O . ALA A 1 92 ? -4.847 7.207 17.554 1.00 98.00 92 ALA A O 1
ATOM 681 N N . GLU A 1 93 ? -6.741 6.069 17.871 1.00 98.31 93 GLU A N 1
ATOM 682 C CA . GLU A 1 93 ? -6.699 5.427 16.553 1.00 98.31 93 GLU A CA 1
ATOM 683 C C . GLU A 1 93 ? -6.874 6.426 15.417 1.00 98.31 93 GLU A C 1
ATOM 685 O O . GLU A 1 93 ? -6.192 6.319 14.404 1.00 98.31 93 GLU A O 1
ATOM 690 N N . ARG A 1 94 ? -7.739 7.434 15.585 1.00 98.25 94 ARG A N 1
ATOM 691 C CA . ARG A 1 94 ? -7.866 8.512 14.594 1.00 98.25 94 ARG A CA 1
ATOM 692 C C . ARG A 1 94 ? -6.555 9.279 14.414 1.00 98.25 94 ARG A C 1
ATOM 694 O O . ARG A 1 94 ? -6.227 9.627 13.285 1.00 98.25 94 ARG A O 1
ATOM 701 N N . ALA A 1 95 ? -5.802 9.512 15.492 1.00 98.50 95 ALA A N 1
ATOM 702 C CA . ALA A 1 95 ? -4.472 10.112 15.398 1.00 98.50 95 ALA A CA 1
ATOM 703 C C . ALA A 1 95 ? -3.499 9.201 14.631 1.00 98.50 95 ALA A C 1
ATOM 705 O O . ALA A 1 95 ? -2.867 9.661 13.687 1.00 98.50 95 ALA A O 1
ATOM 706 N N . ILE A 1 96 ? -3.472 7.899 14.938 1.00 98.62 96 ILE A N 1
ATOM 707 C CA . ILE A 1 96 ? -2.636 6.924 14.216 1.00 98.62 96 ILE A CA 1
ATOM 708 C C . ILE A 1 96 ? -2.980 6.885 12.720 1.00 98.62 96 ILE A C 1
ATOM 710 O O . ILE A 1 96 ? -2.083 6.921 11.883 1.00 98.62 96 ILE A O 1
ATOM 714 N N . PHE A 1 97 ? -4.265 6.850 12.354 1.00 98.62 97 PHE A N 1
ATOM 715 C CA . PHE A 1 97 ? -4.673 6.877 10.946 1.00 98.62 97 PHE A CA 1
ATOM 716 C C . PHE A 1 97 ? -4.348 8.207 10.254 1.00 98.62 97 PHE A C 1
ATOM 718 O O . PHE A 1 97 ? -4.079 8.202 9.054 1.00 98.62 97 PHE A O 1
ATOM 725 N N . SER A 1 98 ? -4.330 9.328 10.983 1.00 98.62 98 SER A N 1
ATOM 726 C CA . SER A 1 98 ? -3.838 10.606 10.454 1.00 98.62 98 SER A CA 1
ATOM 727 C C . SER A 1 98 ? -2.340 10.539 10.147 1.00 98.62 98 SER A C 1
ATOM 729 O O . SER A 1 98 ? -1.930 10.951 9.066 1.00 98.62 98 SER A O 1
ATOM 731 N N . ASP A 1 99 ? -1.538 9.967 11.048 1.00 98.62 99 ASP A N 1
ATOM 732 C CA . ASP A 1 99 ? -0.095 9.808 10.841 1.00 98.62 99 ASP A CA 1
ATOM 733 C C . ASP A 1 99 ? 0.203 8.856 9.671 1.00 98.62 99 ASP A C 1
ATOM 735 O O . ASP A 1 99 ? 1.038 9.155 8.814 1.00 98.62 99 ASP A O 1
ATOM 739 N N . LEU A 1 100 ? -0.522 7.733 9.587 1.00 98.56 100 LEU A N 1
ATOM 740 C CA . LEU A 1 100 ? -0.432 6.799 8.461 1.00 98.56 100 LEU A CA 1
ATOM 741 C C . LEU A 1 100 ? -0.801 7.484 7.141 1.00 98.56 100 LEU A C 1
ATOM 743 O O . LEU A 1 100 ? -0.075 7.349 6.158 1.00 98.56 100 LEU A O 1
ATOM 747 N N . ARG A 1 101 ? -1.891 8.262 7.112 1.00 98.69 101 ARG A N 1
ATOM 748 C CA . ARG A 1 101 ? -2.292 9.041 5.933 1.00 98.69 101 ARG A CA 1
ATOM 749 C C . ARG A 1 101 ? -1.167 9.963 5.475 1.00 98.69 101 ARG A C 1
ATOM 751 O O . ARG A 1 101 ? -0.802 9.930 4.302 1.00 98.69 101 ARG A O 1
ATOM 758 N N . ASP A 1 102 ? -0.640 10.781 6.381 1.00 98.62 102 ASP A N 1
ATOM 759 C CA . ASP A 1 102 ? 0.361 11.795 6.043 1.00 98.62 102 ASP A CA 1
ATOM 760 C C . ASP A 1 102 ? 1.642 11.148 5.521 1.00 98.62 102 ASP A C 1
ATOM 762 O O . ASP A 1 102 ? 2.223 1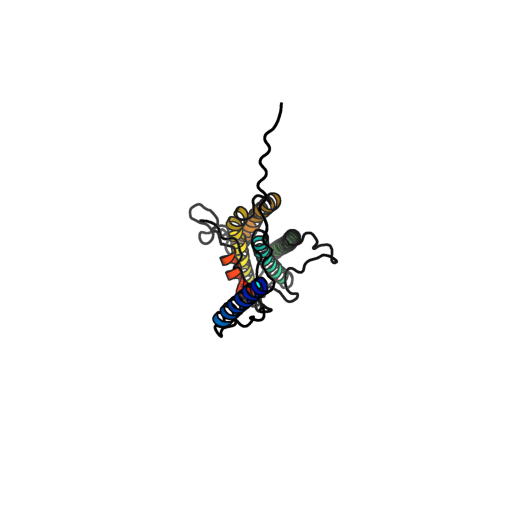1.606 4.533 1.00 98.62 102 ASP A O 1
ATOM 766 N N . HIS A 1 103 ? 2.032 10.024 6.121 1.00 98.00 103 HIS A N 1
ATOM 767 C CA . HIS A 1 103 ? 3.181 9.269 5.659 1.00 98.00 103 HIS A CA 1
ATOM 768 C C . HIS A 1 103 ? 2.958 8.648 4.277 1.00 98.00 103 HIS A C 1
ATOM 770 O O . HIS A 1 103 ? 3.824 8.767 3.413 1.00 98.00 103 HIS A O 1
ATOM 776 N N . GLU A 1 104 ? 1.811 8.014 4.036 1.00 98.19 104 GLU A N 1
ATOM 777 C CA . GLU A 1 104 ? 1.526 7.378 2.747 1.00 98.19 104 GLU A CA 1
ATOM 778 C C . GLU A 1 104 ? 1.337 8.397 1.618 1.00 98.19 104 GLU A C 1
ATOM 780 O O . GLU A 1 104 ? 1.738 8.127 0.488 1.00 98.19 104 GLU A O 1
ATOM 785 N N . ILE A 1 105 ? 0.806 9.592 1.905 1.00 98.38 105 ILE A N 1
ATOM 786 C CA . ILE A 1 105 ? 0.775 10.696 0.935 1.00 98.38 105 ILE A CA 1
ATOM 787 C C . ILE A 1 105 ? 2.203 11.130 0.600 1.00 98.38 105 ILE A C 1
ATOM 789 O O . ILE A 1 105 ? 2.577 11.124 -0.571 1.00 98.38 105 ILE A O 1
ATOM 793 N N . ALA A 1 106 ? 3.026 11.447 1.604 1.00 97.69 106 ALA A N 1
ATOM 794 C CA . ALA A 1 106 ? 4.411 11.852 1.370 1.00 97.69 106 ALA A CA 1
ATOM 795 C C . ALA A 1 106 ? 5.208 10.771 0.619 1.00 97.69 106 ALA A C 1
ATOM 797 O O . ALA A 1 106 ? 6.002 11.077 -0.272 1.00 97.69 106 ALA A O 1
ATOM 798 N N . TYR A 1 107 ? 4.972 9.499 0.945 1.00 97.50 107 TYR A N 1
ATOM 799 C CA . TYR A 1 107 ? 5.630 8.375 0.296 1.00 97.50 107 TYR A CA 1
ATOM 800 C C . TYR A 1 107 ? 5.171 8.180 -1.153 1.00 97.50 107 TYR A C 1
ATOM 802 O O . TYR A 1 107 ? 6.006 7.950 -2.030 1.00 97.50 107 TYR A O 1
ATOM 810 N N . ARG A 1 108 ? 3.874 8.340 -1.439 1.00 97.44 108 ARG A N 1
ATOM 811 C CA . ARG A 1 108 ? 3.345 8.335 -2.808 1.00 97.44 108 ARG A CA 1
ATOM 812 C C . ARG A 1 108 ? 3.972 9.444 -3.653 1.00 97.44 108 ARG A C 1
ATOM 814 O O . ARG A 1 108 ? 4.413 9.166 -4.764 1.00 97.44 108 ARG A O 1
ATOM 821 N N . GLU A 1 109 ? 4.056 10.670 -3.133 1.00 96.19 109 GLU A N 1
ATOM 822 C CA . GLU A 1 109 ? 4.678 11.789 -3.859 1.00 96.19 109 GLU A CA 1
ATOM 823 C C . GLU A 1 109 ? 6.183 11.562 -4.077 1.00 96.19 109 GLU A C 1
ATOM 825 O O . GLU A 1 109 ? 6.712 11.862 -5.146 1.00 96.19 109 GLU A O 1
ATOM 830 N N . LEU A 1 110 ? 6.876 10.956 -3.106 1.00 95.62 110 LEU A N 1
ATOM 831 C CA . LEU A 1 110 ? 8.271 10.546 -3.267 1.00 95.62 110 LEU A CA 1
ATOM 832 C C . LEU A 1 110 ? 8.436 9.505 -4.383 1.00 95.62 110 LEU A C 1
ATOM 834 O O . LEU A 1 110 ? 9.350 9.622 -5.195 1.00 95.62 110 LEU A O 1
ATOM 838 N N . LEU A 1 111 ? 7.569 8.491 -4.439 1.00 96.69 111 LEU A N 1
ATOM 839 C CA . LEU A 1 111 ? 7.579 7.499 -5.518 1.00 96.69 111 LEU A CA 1
ATOM 840 C C . LEU A 1 111 ? 7.256 8.136 -6.873 1.00 96.69 111 LEU A C 1
ATOM 842 O O . LEU A 1 111 ? 7.881 7.769 -7.866 1.00 96.69 111 LEU A O 1
ATOM 846 N N . HIS A 1 112 ? 6.346 9.114 -6.909 1.00 95.44 112 HIS A N 1
ATOM 847 C CA . HIS A 1 112 ? 6.075 9.893 -8.115 1.00 95.44 112 HIS A CA 1
ATOM 848 C C . HIS A 1 112 ? 7.347 10.585 -8.603 1.00 95.44 112 HIS A C 1
ATOM 850 O O . HIS A 1 112 ? 7.715 10.426 -9.757 1.00 95.44 112 HIS A O 1
ATOM 856 N N . LEU A 1 113 ? 8.073 11.262 -7.711 1.00 94.38 113 LEU A N 1
ATOM 857 C CA . LEU A 1 113 ? 9.325 11.937 -8.054 1.00 94.38 113 LEU A CA 1
ATOM 858 C C . LEU A 1 113 ? 10.409 10.969 -8.560 1.00 94.38 113 LEU A C 1
ATOM 860 O O . LEU A 1 113 ? 11.218 11.336 -9.408 1.00 94.38 113 LEU A O 1
ATOM 864 N N . LEU A 1 114 ? 10.448 9.733 -8.051 1.00 94.00 114 LEU A N 1
ATOM 865 C CA . LEU A 1 114 ? 11.371 8.709 -8.557 1.00 94.00 114 LEU A CA 1
ATOM 866 C C . LEU A 1 114 ? 10.991 8.221 -9.962 1.00 94.00 114 LEU A C 1
ATOM 868 O O . LEU A 1 114 ? 11.880 7.897 -10.746 1.00 94.00 114 LEU A O 1
ATOM 872 N N . LEU A 1 115 ? 9.693 8.150 -10.265 1.00 94.81 115 LEU A N 1
ATOM 873 C CA . LEU A 1 115 ? 9.172 7.756 -11.578 1.00 94.81 115 LEU A CA 1
ATOM 874 C C . LEU A 1 115 ? 9.268 8.890 -12.607 1.00 94.81 115 LEU A C 1
ATOM 876 O O . LEU A 1 115 ? 9.561 8.636 -13.774 1.00 94.81 115 LEU A O 1
ATOM 880 N N . ASP A 1 116 ? 9.051 10.126 -12.164 1.00 94.00 116 ASP A N 1
ATOM 881 C CA . ASP A 1 116 ? 9.156 11.352 -12.943 1.00 94.00 116 ASP A CA 1
ATOM 882 C C . ASP A 1 116 ? 9.861 12.457 -12.129 1.00 94.00 116 ASP A C 1
ATOM 884 O O . ASP A 1 116 ? 9.229 13.188 -11.359 1.00 94.00 116 ASP A O 1
ATOM 888 N N . PRO A 1 117 ? 11.178 12.644 -12.329 1.00 91.19 117 PRO A N 1
ATOM 889 C CA . PRO A 1 117 ? 11.940 13.705 -11.673 1.00 91.19 117 PRO A CA 1
ATOM 890 C C . PRO A 1 117 ? 11.457 15.129 -11.986 1.00 91.19 117 PRO A C 1
ATOM 892 O O . PRO A 1 117 ? 11.827 16.061 -11.271 1.00 91.19 117 PRO A O 1
ATOM 895 N N . ASN A 1 118 ? 10.657 15.319 -13.044 1.00 91.19 118 ASN A N 1
ATOM 896 C CA . ASN A 1 118 ? 10.100 16.616 -13.425 1.00 91.19 118 ASN A CA 1
ATOM 897 C C . ASN A 1 118 ? 8.669 16.830 -12.920 1.00 91.19 118 ASN A C 1
ATOM 899 O O . ASN A 1 118 ? 8.087 17.863 -13.232 1.00 91.19 118 ASN A O 1
ATOM 903 N N . TYR A 1 119 ? 8.113 15.913 -12.125 1.00 89.50 119 TYR A N 1
ATOM 904 C CA . TYR A 1 119 ? 6.717 15.951 -11.681 1.00 89.50 119 TYR A CA 1
ATOM 905 C C . TYR A 1 119 ? 6.292 17.289 -11.037 1.00 89.50 119 TYR A C 1
ATOM 907 O O . TYR A 1 119 ? 5.156 17.730 -11.196 1.00 89.50 119 TYR A O 1
ATOM 915 N N . LEU A 1 120 ? 7.209 17.979 -10.348 1.00 87.00 120 LEU A N 1
ATOM 916 C CA . LEU A 1 120 ? 6.934 19.281 -9.720 1.00 87.00 120 LEU A CA 1
ATOM 917 C C . LEU A 1 120 ? 6.890 20.461 -10.713 1.00 87.00 120 LEU A C 1
ATOM 919 O O . LEU A 1 120 ? 6.435 21.546 -10.352 1.00 87.00 120 LEU A O 1
ATOM 923 N N . ASP A 1 121 ? 7.363 20.276 -11.946 1.00 90.75 121 ASP A N 1
ATOM 924 C CA . ASP A 1 121 ? 7.262 21.241 -13.040 1.00 90.75 121 ASP A CA 1
ATOM 925 C C . ASP A 1 121 ? 6.053 20.875 -13.911 1.00 90.75 121 ASP A C 1
ATOM 927 O O . ASP A 1 121 ? 6.120 19.987 -14.760 1.00 90.75 121 ASP A O 1
ATOM 931 N N . SER A 1 122 ? 4.935 21.584 -13.729 1.00 84.38 122 SER A N 1
ATOM 932 C CA . SER A 1 122 ? 3.678 21.311 -14.443 1.00 84.38 122 SER A CA 1
ATOM 933 C C . SER A 1 122 ? 3.782 21.415 -15.969 1.00 84.38 122 SER A C 1
ATOM 935 O O . SER A 1 122 ? 2.901 20.926 -16.672 1.00 84.38 122 SER A O 1
ATOM 937 N N . THR A 1 123 ? 4.848 22.023 -16.500 1.00 89.25 123 THR A N 1
ATOM 938 C CA . THR A 1 123 ? 5.104 22.085 -17.947 1.00 89.25 123 THR A CA 1
ATOM 939 C C . THR A 1 123 ? 5.794 20.833 -18.495 1.00 89.25 123 THR A C 1
ATOM 941 O O . THR A 1 123 ? 5.854 20.653 -19.711 1.00 89.25 123 THR A O 1
ATOM 944 N N . LYS A 1 124 ? 6.316 19.973 -17.611 1.00 87.06 124 LYS A N 1
ATOM 945 C CA . LYS A 1 124 ? 7.108 18.777 -17.943 1.00 87.06 124 LYS A CA 1
ATOM 946 C C . LYS A 1 124 ? 6.630 17.497 -17.261 1.00 87.06 124 LYS A C 1
ATOM 948 O O . LYS A 1 124 ? 7.149 16.435 -17.599 1.00 87.06 124 LYS A O 1
ATOM 953 N N . ALA A 1 125 ? 5.689 17.598 -16.325 1.00 86.06 125 ALA A N 1
ATOM 954 C CA . ALA A 1 125 ? 5.163 16.463 -15.586 1.00 86.06 125 ALA A CA 1
ATOM 955 C C . ALA A 1 125 ? 4.575 15.404 -16.532 1.00 86.06 125 ALA A C 1
ATOM 957 O O . ALA A 1 125 ? 3.769 15.702 -17.419 1.00 86.06 125 ALA A O 1
ATOM 958 N N . VAL A 1 126 ? 4.978 14.156 -16.319 1.00 87.69 126 VAL A N 1
ATOM 959 C CA . VAL A 1 126 ? 4.475 12.990 -17.035 1.00 87.69 126 VAL A CA 1
ATOM 960 C C . VAL A 1 126 ? 3.283 12.433 -16.278 1.00 87.69 126 VAL A C 1
ATOM 962 O O . VAL A 1 126 ? 3.356 12.085 -15.102 1.00 87.69 126 VAL A O 1
ATOM 965 N N . GLN A 1 127 ? 2.167 12.290 -16.980 1.00 89.62 127 GLN A N 1
ATOM 966 C CA . GLN A 1 127 ? 1.007 11.609 -16.436 1.00 89.62 127 GLN A CA 1
ATOM 967 C C . GLN A 1 127 ? 1.274 10.094 -16.357 1.00 89.62 127 GLN A C 1
ATOM 969 O O . GLN A 1 127 ? 1.315 9.418 -17.383 1.00 89.62 127 GLN A O 1
ATOM 974 N N . LEU A 1 128 ? 1.447 9.561 -15.140 1.00 92.44 128 LEU A N 1
ATOM 975 C CA . LEU A 1 128 ? 1.729 8.132 -14.916 1.00 92.44 128 LEU A CA 1
ATOM 976 C C . LEU A 1 128 ? 0.543 7.213 -15.260 1.00 92.44 128 LEU A C 1
ATOM 978 O O . LEU A 1 128 ? 0.742 6.085 -15.706 1.00 92.44 128 LEU A O 1
ATOM 982 N N . PHE A 1 129 ? -0.689 7.686 -15.040 1.00 94.31 129 PHE A N 1
ATOM 983 C CA . PHE A 1 129 ? -1.932 6.935 -15.248 1.00 94.31 129 PHE A CA 1
ATOM 984 C C . PHE A 1 129 ? -3.029 7.833 -15.836 1.00 94.31 129 PHE A C 1
ATOM 986 O O . PHE A 1 129 ? -2.981 9.043 -15.611 1.00 94.31 129 PHE A O 1
ATOM 993 N N . PRO A 1 130 ? -4.044 7.284 -16.532 1.00 94.12 130 PRO A N 1
ATOM 994 C CA . PRO A 1 130 ? -5.213 8.042 -16.994 1.00 94.12 130 PRO A CA 1
ATOM 995 C C . PRO A 1 130 ? -5.881 8.886 -15.894 1.00 94.12 130 PRO A C 1
ATOM 997 O O . PRO A 1 130 ? -5.789 8.560 -14.714 1.00 94.12 130 PRO A O 1
ATOM 1000 N N . VAL A 1 131 ? -6.555 9.981 -16.265 1.00 91.00 131 VAL A N 1
ATOM 1001 C CA . VAL A 1 131 ? -7.081 10.978 -15.301 1.00 91.00 131 VAL A CA 1
ATOM 1002 C C . VAL A 1 131 ? -8.115 10.371 -14.346 1.00 91.00 131 VAL A C 1
ATOM 1004 O O . VAL A 1 131 ? -8.193 10.750 -13.182 1.00 91.00 131 VAL A O 1
ATOM 1007 N N . ASP A 1 132 ? -8.906 9.424 -14.833 1.00 93.25 132 ASP A N 1
ATOM 1008 C CA . ASP A 1 132 ? -9.948 8.710 -14.100 1.00 93.25 132 ASP A CA 1
ATOM 1009 C C . ASP A 1 132 ? -9.454 7.415 -13.426 1.00 93.25 132 ASP A C 1
ATOM 1011 O O . ASP A 1 132 ? -10.240 6.703 -12.787 1.00 93.25 132 ASP A O 1
ATOM 1015 N N . PHE A 1 133 ? -8.147 7.133 -13.494 1.00 96.12 133 PHE A N 1
ATOM 1016 C CA . PHE A 1 133 ? -7.521 6.034 -12.767 1.00 96.12 133 PHE A CA 1
ATOM 1017 C C . PHE A 1 133 ? -7.574 6.287 -11.258 1.00 96.12 133 PHE A C 1
ATOM 1019 O O . PHE A 1 133 ? -6.961 7.217 -10.734 1.00 96.12 133 PHE A O 1
ATOM 1026 N N . ALA A 1 134 ? -8.301 5.436 -10.537 1.00 96.25 134 ALA A N 1
ATOM 1027 C CA . ALA A 1 134 ? -8.472 5.575 -9.098 1.00 96.25 134 ALA A CA 1
ATOM 1028 C C . ALA A 1 134 ? -8.673 4.223 -8.416 1.00 96.25 134 ALA A C 1
ATOM 1030 O O . ALA A 1 134 ? -9.381 3.354 -8.929 1.00 96.25 134 ALA A O 1
ATOM 1031 N N . PHE A 1 135 ? -8.115 4.095 -7.213 1.00 97.81 135 PHE A N 1
ATOM 1032 C CA . PHE A 1 135 ? -8.374 2.969 -6.322 1.00 97.81 135 PHE A CA 1
ATOM 1033 C C . PHE A 1 135 ? -9.805 3.042 -5.770 1.00 97.81 135 PHE A C 1
ATOM 1035 O O . PHE A 1 135 ? -10.218 4.053 -5.197 1.00 97.81 135 PHE A O 1
ATOM 1042 N N . LYS A 1 136 ? -10.587 1.976 -5.948 1.00 97.94 136 LYS A N 1
ATOM 1043 C CA . LYS A 1 136 ? -11.988 1.902 -5.522 1.00 97.94 136 LYS A CA 1
ATOM 1044 C C . LYS A 1 136 ? -12.085 1.334 -4.108 1.00 97.94 136 LYS A C 1
ATOM 1046 O O . LYS A 1 136 ? -11.633 0.231 -3.832 1.00 97.94 136 LYS A O 1
ATOM 1051 N N . LEU A 1 137 ? -12.756 2.068 -3.222 1.00 97.31 137 LEU A N 1
ATOM 1052 C CA . LEU A 1 137 ? -12.983 1.660 -1.829 1.00 97.31 137 LEU A CA 1
ATOM 1053 C C . LEU A 1 137 ? -14.296 0.890 -1.620 1.00 97.31 137 LEU A C 1
ATOM 1055 O O . LEU A 1 137 ? -14.604 0.500 -0.499 1.00 97.31 137 LEU A O 1
ATOM 1059 N N . THR A 1 138 ? -15.090 0.688 -2.674 1.00 94.44 138 THR A N 1
ATOM 1060 C CA . THR A 1 138 ? -16.474 0.182 -2.596 1.00 94.44 138 THR A CA 1
ATOM 1061 C C . THR A 1 138 ? -16.599 -1.227 -2.021 1.00 94.44 138 THR A C 1
ATOM 1063 O O . THR A 1 138 ? -17.665 -1.593 -1.542 1.00 94.44 138 THR A O 1
ATOM 1066 N N . SER A 1 139 ? -15.531 -2.020 -2.056 1.00 92.94 139 SER A N 1
ATOM 1067 C CA . SER A 1 139 ? -15.469 -3.357 -1.458 1.00 92.94 139 SER A CA 1
ATOM 1068 C C . SER A 1 139 ? -15.113 -3.353 0.033 1.00 92.94 139 SER A C 1
ATOM 1070 O O . SER A 1 139 ? -15.194 -4.400 0.670 1.00 92.94 139 SER A O 1
ATOM 1072 N N . PHE A 1 140 ? -14.717 -2.212 0.608 1.00 96.69 140 PHE A N 1
ATOM 1073 C CA . PHE A 1 140 ? -14.393 -2.095 2.029 1.00 96.69 140 PHE A CA 1
ATOM 1074 C C . PHE A 1 140 ? -15.557 -1.511 2.831 1.00 96.69 140 PHE A C 1
ATOM 1076 O O . PHE A 1 140 ? -16.166 -0.509 2.457 1.00 96.69 140 PHE A O 1
ATOM 1083 N N . THR A 1 141 ? -15.826 -2.095 3.999 1.00 96.75 141 THR A N 1
ATOM 1084 C CA . THR A 1 141 ? -16.819 -1.561 4.944 1.00 96.75 141 THR A CA 1
ATOM 1085 C C . THR A 1 141 ? -16.159 -0.539 5.868 1.00 96.75 141 THR A C 1
ATOM 1087 O O . THR A 1 141 ? -15.747 -0.859 6.977 1.00 96.75 141 THR A O 1
ATOM 1090 N N . LEU A 1 142 ? -16.047 0.710 5.419 1.00 98.06 142 LEU A N 1
ATOM 1091 C CA . LEU A 1 142 ? -15.330 1.765 6.158 1.00 98.06 142 LEU A CA 1
ATOM 1092 C C . LEU A 1 142 ? -16.186 2.500 7.206 1.00 98.06 142 LEU A C 1
ATOM 1094 O O . LEU A 1 142 ? -15.744 3.475 7.801 1.00 98.06 142 LEU A O 1
ATOM 1098 N N . THR A 1 143 ? -17.413 2.036 7.441 1.00 97.62 143 THR A N 1
ATOM 1099 C CA . THR A 1 143 ? -18.354 2.598 8.424 1.00 97.62 143 THR A CA 1
ATOM 1100 C C . THR A 1 143 ? -18.192 2.022 9.831 1.00 97.62 143 THR A C 1
ATOM 1102 O O . THR A 1 143 ? -18.902 2.445 10.739 1.00 97.62 143 THR A O 1
ATOM 1105 N N . THR A 1 144 ? -17.262 1.084 10.028 1.00 98.25 144 THR A N 1
ATOM 1106 C CA . THR A 1 144 ? -16.965 0.472 11.332 1.00 98.25 144 THR A CA 1
ATOM 1107 C C . THR A 1 144 ? -15.462 0.420 11.563 1.00 98.25 144 THR A C 1
ATOM 1109 O O . THR A 1 144 ? -14.693 0.239 10.613 1.00 98.25 144 THR A O 1
ATOM 1112 N N . ARG A 1 145 ? -15.032 0.498 12.825 1.00 98.00 145 ARG A N 1
ATOM 1113 C CA . ARG A 1 145 ? -13.632 0.304 13.225 1.00 98.00 145 ARG A CA 1
ATOM 1114 C C . ARG A 1 145 ? -13.073 -1.017 12.698 1.00 98.00 145 ARG A C 1
ATOM 1116 O O . ARG A 1 145 ? -11.969 -1.045 12.162 1.00 98.00 145 ARG A O 1
ATOM 1123 N N . ALA A 1 146 ? -13.838 -2.102 12.828 1.00 97.94 146 ALA A N 1
ATOM 1124 C CA . ALA A 1 146 ? -13.417 -3.432 12.390 1.00 97.94 146 ALA A CA 1
ATOM 1125 C C . ALA A 1 146 ? -13.134 -3.482 10.881 1.00 97.94 146 ALA A C 1
ATOM 1127 O O . ALA A 1 146 ? -12.100 -4.000 10.467 1.00 97.94 146 ALA A O 1
ATOM 1128 N N . GLY A 1 147 ? -14.017 -2.908 10.059 1.00 98.25 147 GLY A N 1
ATOM 1129 C CA . GLY A 1 147 ? -13.822 -2.888 8.611 1.00 98.25 147 GLY A CA 1
ATOM 1130 C C . GLY A 1 147 ? -12.686 -1.964 8.161 1.00 98.25 147 GLY A C 1
ATOM 1131 O O . GLY A 1 147 ? -11.964 -2.312 7.228 1.00 98.25 147 GLY A O 1
ATOM 1132 N N . VAL A 1 148 ? -12.457 -0.844 8.859 1.00 98.62 148 VAL A N 1
ATOM 1133 C CA . VAL A 1 148 ? -11.282 0.017 8.631 1.00 98.62 148 VAL A CA 1
ATOM 1134 C C . VAL A 1 148 ? -9.979 -0.727 8.933 1.00 98.62 148 VAL A C 1
ATOM 1136 O O . VAL A 1 148 ? -9.082 -0.737 8.093 1.00 98.62 148 VAL A O 1
ATOM 1139 N N . LEU A 1 149 ? -9.875 -1.378 10.095 1.00 98.50 149 LEU A N 1
ATOM 1140 C CA . LEU A 1 149 ? -8.668 -2.119 10.479 1.00 98.50 149 LEU A CA 1
ATOM 1141 C C . LEU A 1 149 ? -8.414 -3.326 9.569 1.00 98.50 149 LEU A C 1
ATOM 1143 O O . LEU A 1 149 ? -7.270 -3.564 9.197 1.00 98.50 149 LEU A O 1
ATOM 1147 N N . ALA A 1 150 ? -9.462 -4.039 9.148 1.00 98.06 150 ALA A N 1
ATOM 1148 C CA . ALA A 1 150 ? -9.331 -5.144 8.198 1.00 98.06 150 ALA A CA 1
ATOM 1149 C C . ALA A 1 150 ? -8.808 -4.672 6.828 1.00 98.06 150 ALA A C 1
ATOM 1151 O O . ALA A 1 150 ? -7.898 -5.285 6.270 1.00 98.06 150 ALA A O 1
ATOM 1152 N N . ALA A 1 151 ? -9.342 -3.562 6.303 1.00 98.44 151 ALA A N 1
ATOM 1153 C CA . ALA A 1 151 ? -8.869 -2.974 5.049 1.00 98.44 151 ALA A CA 1
ATOM 1154 C C . ALA A 1 151 ? -7.414 -2.485 5.162 1.00 98.44 151 ALA A C 1
ATOM 1156 O O . ALA A 1 151 ? -6.599 -2.751 4.278 1.00 98.44 151 ALA A O 1
ATOM 1157 N N . ALA A 1 152 ? -7.078 -1.810 6.265 1.00 98.62 152 ALA A N 1
ATOM 1158 C CA . ALA A 1 152 ? -5.728 -1.328 6.528 1.00 98.62 152 ALA A CA 1
ATOM 1159 C C . ALA A 1 152 ? -4.730 -2.490 6.629 1.00 98.62 152 ALA A C 1
ATOM 1161 O O . ALA A 1 152 ? -3.696 -2.461 5.968 1.00 98.62 152 ALA A O 1
ATOM 1162 N N . GLN A 1 153 ? -5.065 -3.552 7.370 1.00 98.25 153 GLN A N 1
ATOM 1163 C CA . GLN A 1 153 ? -4.196 -4.718 7.513 1.00 98.25 153 GLN A CA 1
ATOM 1164 C C . GLN A 1 153 ? -3.938 -5.377 6.157 1.00 98.25 153 GLN A C 1
ATOM 1166 O O . GLN A 1 153 ? -2.793 -5.677 5.835 1.00 98.25 153 GLN A O 1
ATOM 1171 N N . GLN A 1 154 ? -4.980 -5.560 5.337 1.00 97.75 154 GLN A N 1
ATOM 1172 C CA . GLN A 1 154 ? -4.833 -6.159 4.011 1.00 97.75 154 GLN A CA 1
ATOM 1173 C C . GLN A 1 154 ? -3.806 -5.406 3.153 1.00 97.75 154 GLN A C 1
ATOM 1175 O O . GLN A 1 154 ? -2.977 -6.038 2.496 1.00 97.75 154 GLN A O 1
ATOM 1180 N N . LEU A 1 155 ? -3.861 -4.071 3.140 1.00 98.56 155 LEU A N 1
ATOM 1181 C CA . LEU A 1 155 ? -2.960 -3.259 2.324 1.00 98.56 155 LEU A CA 1
ATOM 1182 C C . LEU A 1 155 ? -1.559 -3.128 2.936 1.00 98.56 155 LEU A C 1
ATOM 1184 O O . LEU A 1 155 ? -0.577 -3.167 2.195 1.00 98.56 155 LEU A O 1
ATOM 1188 N N . GLU A 1 156 ? -1.443 -2.996 4.258 1.00 98.31 156 GLU A N 1
ATOM 1189 C CA . GLU A 1 156 ? -0.138 -2.882 4.919 1.00 98.31 156 GLU A CA 1
ATOM 1190 C C . GLU A 1 156 ? 0.642 -4.195 4.905 1.00 98.31 156 GLU A C 1
ATOM 1192 O O . GLU A 1 156 ? 1.842 -4.181 4.639 1.00 98.31 156 GLU A O 1
ATOM 1197 N N . ASP A 1 157 ? -0.022 -5.338 5.091 1.00 98.25 157 ASP A N 1
ATOM 1198 C CA . ASP A 1 157 ? 0.630 -6.646 4.984 1.00 98.25 157 ASP A CA 1
ATOM 1199 C C . ASP A 1 157 ? 1.125 -6.895 3.550 1.00 98.25 157 ASP A C 1
ATOM 1201 O O . ASP A 1 157 ? 2.229 -7.408 3.352 1.00 98.25 157 ASP A O 1
ATOM 1205 N N . LEU A 1 158 ? 0.349 -6.486 2.534 1.00 97.88 158 LEU A N 1
ATOM 1206 C CA . LEU A 1 158 ? 0.783 -6.523 1.132 1.00 97.88 158 LEU A CA 1
ATOM 1207 C C . LEU A 1 158 ? 2.016 -5.646 0.897 1.00 97.88 158 LEU A C 1
ATOM 1209 O O . LEU A 1 158 ? 2.961 -6.089 0.242 1.00 97.88 158 LEU A O 1
ATOM 1213 N N . ALA A 1 159 ? 2.010 -4.421 1.428 1.00 97.62 159 ALA A N 1
ATOM 1214 C CA . ALA A 1 159 ? 3.128 -3.501 1.288 1.00 97.62 159 ALA A CA 1
ATOM 1215 C C . ALA A 1 159 ? 4.382 -4.046 1.974 1.00 97.62 159 ALA A C 1
ATOM 1217 O O . ALA A 1 159 ? 5.420 -4.163 1.325 1.00 97.62 159 ALA A O 1
ATOM 1218 N N . ALA A 1 160 ? 4.284 -4.455 3.240 1.00 97.44 160 ALA A N 1
ATOM 1219 C CA . ALA A 1 160 ? 5.395 -5.023 3.990 1.00 97.44 160 ALA A CA 1
ATOM 1220 C C . ALA A 1 160 ? 5.988 -6.250 3.277 1.00 97.44 160 ALA A C 1
ATOM 1222 O O . ALA A 1 160 ? 7.207 -6.323 3.105 1.00 97.44 160 ALA A O 1
ATOM 1223 N N . ALA A 1 161 ? 5.145 -7.180 2.808 1.00 97.00 161 ALA A N 1
ATOM 1224 C CA . ALA A 1 161 ? 5.580 -8.413 2.148 1.00 97.00 161 ALA A CA 1
ATOM 1225 C C . ALA A 1 161 ? 6.285 -8.183 0.798 1.00 97.00 161 ALA A C 1
ATOM 1227 O O . ALA A 1 161 ? 7.052 -9.042 0.359 1.00 97.00 161 ALA A O 1
ATOM 1228 N N . LEU A 1 162 ? 6.064 -7.040 0.141 1.00 96.56 162 LEU A N 1
ATOM 1229 C CA . LEU A 1 162 ? 6.657 -6.737 -1.162 1.00 96.56 162 LEU A CA 1
ATOM 1230 C C . LEU A 1 162 ? 8.142 -6.343 -1.076 1.00 96.56 162 LEU A C 1
ATOM 1232 O O . LEU A 1 162 ? 8.946 -6.727 -1.930 1.00 96.56 162 LEU A O 1
ATOM 1236 N N . TYR A 1 163 ? 8.535 -5.571 -0.059 1.00 95.56 163 TYR A N 1
ATOM 1237 C CA . TYR A 1 163 ? 9.890 -5.001 0.019 1.00 95.56 163 TYR A CA 1
ATOM 1238 C C . TYR A 1 163 ? 11.030 -6.021 0.063 1.00 95.56 163 TYR A C 1
ATOM 1240 O O . TYR A 1 163 ? 12.030 -5.775 -0.621 1.00 95.56 163 TYR A O 1
ATOM 1248 N N . PRO A 1 164 ? 10.927 -7.150 0.798 1.00 93.81 164 PRO A N 1
ATOM 1249 C CA . PRO A 1 164 ? 11.960 -8.183 0.777 1.00 93.81 164 PRO A CA 1
ATOM 1250 C C . PRO A 1 164 ? 12.278 -8.693 -0.634 1.00 93.81 164 PRO A C 1
ATOM 1252 O O . PRO A 1 164 ? 13.392 -9.145 -0.878 1.00 93.81 164 PRO A O 1
ATOM 1255 N N . VAL A 1 165 ? 11.321 -8.585 -1.564 1.00 94.00 165 VAL A N 1
ATOM 1256 C CA . VAL A 1 165 ? 11.473 -8.992 -2.965 1.00 94.00 165 VAL A CA 1
ATOM 1257 C C . VAL A 1 165 ? 11.928 -7.839 -3.855 1.00 94.00 165 VAL A C 1
ATOM 1259 O O . VAL A 1 165 ? 12.810 -8.016 -4.690 1.00 94.00 165 VAL A O 1
ATOM 1262 N N . VAL A 1 166 ? 11.353 -6.647 -3.689 1.00 94.50 166 VAL A N 1
ATOM 1263 C CA . VAL A 1 166 ? 11.660 -5.498 -4.555 1.00 94.50 166 VAL A CA 1
ATOM 1264 C C . VAL A 1 166 ? 13.076 -4.970 -4.338 1.00 94.50 166 VAL A C 1
ATOM 1266 O O . VAL A 1 166 ? 13.758 -4.652 -5.310 1.00 94.50 166 VAL A O 1
ATOM 1269 N N . VAL A 1 167 ? 13.542 -4.875 -3.089 1.00 93.56 167 VAL A N 1
ATOM 1270 C CA . VAL A 1 167 ? 14.841 -4.248 -2.784 1.00 93.56 167 VAL A CA 1
ATOM 1271 C C . VAL A 1 167 ? 16.018 -4.957 -3.483 1.00 93.56 167 VAL A C 1
ATOM 1273 O O . VAL A 1 167 ? 16.846 -4.253 -4.066 1.00 93.56 167 VAL A O 1
ATOM 1276 N N . PRO A 1 168 ? 16.107 -6.304 -3.495 1.00 92.44 168 PRO A N 1
ATOM 1277 C CA . PRO A 1 168 ? 17.142 -7.020 -4.247 1.00 92.44 168 PRO A CA 1
ATOM 1278 C C . PRO A 1 168 ? 17.009 -6.935 -5.774 1.00 92.44 168 PRO A C 1
ATOM 1280 O O . PRO A 1 168 ? 18.015 -7.077 -6.465 1.00 92.44 168 PRO A O 1
ATOM 1283 N N . LEU A 1 169 ? 15.794 -6.734 -6.300 1.00 93.31 169 LEU A N 1
ATOM 1284 C CA . LEU A 1 169 ? 15.535 -6.697 -7.745 1.00 93.31 169 LEU A CA 1
ATOM 1285 C C . LEU A 1 169 ? 15.924 -5.370 -8.401 1.00 93.31 169 LEU A C 1
ATOM 1287 O O . LEU A 1 169 ? 16.184 -5.349 -9.602 1.00 93.31 169 LEU A O 1
ATOM 1291 N N . VAL A 1 170 ? 15.971 -4.277 -7.636 1.00 93.00 170 VAL A N 1
ATOM 1292 C CA . VAL A 1 170 ? 16.396 -2.976 -8.164 1.00 93.00 170 VAL A CA 1
ATOM 1293 C C . VAL A 1 170 ? 17.866 -3.028 -8.580 1.00 93.00 170 VAL A C 1
ATOM 1295 O O . VAL A 1 170 ? 18.730 -3.510 -7.838 1.00 93.00 170 VAL A O 1
ATOM 1298 N N . ALA A 1 171 ? 18.159 -2.508 -9.770 1.00 88.38 171 ALA A N 1
ATOM 1299 C CA . ALA A 1 171 ? 19.465 -2.619 -10.394 1.00 88.38 171 ALA A CA 1
ATOM 1300 C C . ALA A 1 171 ? 20.592 -2.023 -9.535 1.00 88.38 171 ALA A C 1
ATOM 1302 O O . ALA A 1 171 ? 20.462 -0.993 -8.865 1.00 88.38 171 ALA A O 1
ATOM 1303 N N . SER A 1 172 ? 21.777 -2.642 -9.608 1.00 80.50 172 SER A N 1
ATOM 1304 C CA . SER A 1 172 ? 22.936 -2.184 -8.831 1.00 80.50 172 SER A CA 1
ATOM 1305 C C . SER A 1 172 ? 23.464 -0.808 -9.229 1.00 80.50 172 SER A C 1
ATOM 1307 O O . SER A 1 172 ? 24.084 -0.137 -8.403 1.00 80.50 172 SER A O 1
ATOM 1309 N N . SER A 1 173 ? 23.164 -0.370 -10.451 1.00 85.06 173 SER A N 1
ATOM 1310 C CA . SER A 1 173 ? 23.436 0.976 -10.954 1.00 85.06 173 SER A CA 1
ATOM 1311 C C . SER A 1 173 ? 22.569 2.067 -10.312 1.00 85.06 173 SER A C 1
ATOM 1313 O O . SER A 1 173 ? 22.880 3.240 -10.488 1.00 85.06 173 SER A O 1
ATOM 1315 N N . ALA A 1 174 ? 21.537 1.712 -9.533 1.00 85.25 174 ALA A N 1
ATOM 1316 C CA . ALA A 1 174 ? 20.661 2.642 -8.814 1.00 85.25 174 ALA A CA 1
ATOM 1317 C C . ALA A 1 174 ? 20.842 2.552 -7.275 1.00 85.25 174 ALA A C 1
ATOM 1319 O O . ALA A 1 174 ? 19.899 2.254 -6.533 1.00 85.25 174 ALA A O 1
ATOM 1320 N N . PRO A 1 175 ? 22.053 2.798 -6.727 1.00 88.44 175 PRO A N 1
ATOM 1321 C CA . PRO A 1 175 ? 22.340 2.572 -5.309 1.00 88.44 175 PRO A CA 1
ATOM 1322 C C . PRO A 1 175 ? 21.498 3.447 -4.371 1.00 88.44 175 PRO A C 1
ATOM 1324 O O . PRO A 1 175 ? 21.036 2.958 -3.342 1.00 88.44 175 PRO A O 1
ATOM 1327 N N . TYR A 1 176 ? 21.243 4.707 -4.733 1.00 90.00 176 TYR A N 1
ATOM 1328 C CA . TYR A 1 176 ? 20.419 5.612 -3.925 1.00 90.00 176 TYR A CA 1
ATOM 1329 C C . TYR A 1 176 ? 18.966 5.138 -3.821 1.00 90.00 176 TYR A C 1
ATOM 1331 O O . TYR A 1 176 ? 18.401 5.147 -2.727 1.00 90.00 176 TYR A O 1
ATOM 1339 N N . GLN A 1 177 ? 18.392 4.653 -4.925 1.00 92.25 177 GLN A N 1
ATOM 1340 C CA . GLN A 1 1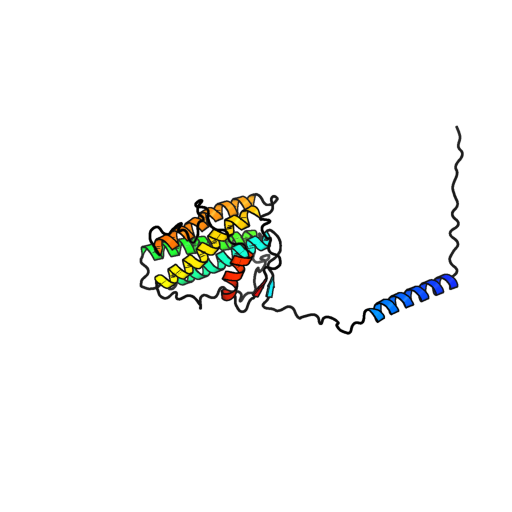77 ? 17.039 4.099 -4.951 1.00 92.25 177 GLN A CA 1
ATOM 1341 C C . GLN A 1 177 ? 16.934 2.868 -4.048 1.00 92.25 177 GLN A C 1
ATOM 1343 O O . GLN A 1 177 ? 16.027 2.792 -3.225 1.00 92.25 177 GLN A O 1
ATOM 1348 N N . ARG A 1 178 ? 17.900 1.943 -4.108 1.00 92.56 178 ARG A N 1
ATOM 1349 C CA . ARG A 1 178 ? 17.921 0.775 -3.208 1.00 92.56 178 ARG A CA 1
ATOM 1350 C C . ARG A 1 178 ? 17.991 1.160 -1.738 1.00 92.56 178 ARG A C 1
ATOM 1352 O O . ARG A 1 178 ? 17.242 0.615 -0.936 1.00 92.56 178 ARG A O 1
ATOM 1359 N N . VAL A 1 179 ? 18.866 2.101 -1.378 1.00 93.81 179 VAL A N 1
ATOM 1360 C CA . VAL A 1 179 ? 18.989 2.573 0.012 1.00 93.81 179 VAL A CA 1
ATOM 1361 C C . VAL A 1 179 ? 17.684 3.209 0.486 1.00 93.81 179 VAL A C 1
ATOM 1363 O O . VAL A 1 179 ? 17.261 2.980 1.619 1.00 93.81 179 VAL A O 1
ATOM 1366 N N . LEU A 1 180 ? 17.026 3.984 -0.375 1.00 94.62 180 LEU A N 1
ATOM 1367 C CA . LEU A 1 180 ? 15.740 4.592 -0.065 1.00 94.62 180 LEU A CA 1
ATOM 1368 C C . LEU A 1 180 ? 14.647 3.537 0.147 1.00 94.62 180 LEU A C 1
ATOM 1370 O O . LEU A 1 180 ? 13.940 3.586 1.152 1.00 94.62 180 LEU A O 1
ATOM 1374 N N . LEU A 1 181 ? 14.545 2.554 -0.748 1.00 95.31 181 LEU A N 1
ATOM 1375 C CA . LEU A 1 181 ? 13.572 1.467 -0.634 1.00 95.31 181 LEU A CA 1
ATOM 1376 C C . LEU A 1 181 ? 13.849 0.557 0.568 1.00 95.31 181 LEU A C 1
ATOM 1378 O O . LEU A 1 181 ? 12.909 0.105 1.212 1.00 95.31 181 LEU A O 1
ATOM 1382 N N . LEU A 1 182 ? 15.115 0.347 0.938 1.00 94.69 182 LEU A N 1
ATOM 1383 C CA . LEU A 1 182 ? 15.480 -0.371 2.160 1.00 94.69 182 LEU A CA 1
ATOM 1384 C C . LEU A 1 182 ? 15.009 0.373 3.420 1.00 94.69 182 LEU A C 1
ATOM 1386 O O . LEU A 1 182 ? 14.492 -0.245 4.348 1.00 94.69 182 LEU A O 1
ATOM 1390 N N . LYS A 1 183 ? 15.141 1.706 3.457 1.00 95.50 183 LYS A N 1
ATOM 1391 C CA . LYS A 1 183 ? 14.585 2.520 4.552 1.00 95.50 183 LYS A CA 1
ATOM 1392 C C . LYS A 1 183 ? 13.058 2.440 4.583 1.00 95.50 183 LYS A C 1
ATOM 1394 O O . LYS A 1 183 ? 12.481 2.286 5.660 1.00 95.50 183 LYS A O 1
ATOM 1399 N N . ALA A 1 184 ? 12.419 2.498 3.414 1.00 96.12 184 ALA A N 1
ATOM 1400 C CA . ALA A 1 184 ? 10.975 2.341 3.293 1.00 96.12 184 ALA A CA 1
ATOM 1401 C C . ALA A 1 184 ? 10.511 0.959 3.782 1.00 96.12 184 ALA A C 1
ATOM 1403 O O . ALA A 1 184 ? 9.522 0.889 4.498 1.00 96.12 184 ALA A O 1
ATOM 1404 N N . ALA A 1 185 ? 11.261 -0.118 3.533 1.00 95.94 185 ALA A N 1
ATOM 1405 C CA . ALA A 1 185 ? 10.917 -1.456 4.021 1.00 95.94 185 ALA A CA 1
ATOM 1406 C C . ALA A 1 185 ? 10.694 -1.495 5.547 1.00 95.94 185 ALA A C 1
ATOM 1408 O O . ALA A 1 185 ? 9.714 -2.060 6.025 1.00 95.94 185 ALA A O 1
ATOM 1409 N N . SER A 1 186 ? 11.562 -0.830 6.321 1.00 95.50 186 SER A N 1
ATOM 1410 C CA . SER A 1 186 ? 11.418 -0.737 7.783 1.00 95.50 186 SER A CA 1
ATOM 1411 C C . SER A 1 186 ? 10.211 0.103 8.217 1.00 95.50 186 SER A C 1
ATOM 1413 O O . SER A 1 186 ? 9.568 -0.196 9.221 1.00 95.50 186 SER A O 1
ATOM 1415 N N . VAL A 1 187 ? 9.889 1.168 7.483 1.00 97.12 187 VAL A N 1
ATOM 1416 C CA . VAL A 1 187 ? 8.675 1.966 7.712 1.00 97.12 187 VAL A CA 1
ATOM 1417 C C . VAL A 1 187 ? 7.423 1.123 7.485 1.00 97.12 187 VAL A C 1
ATOM 1419 O O . VAL A 1 187 ? 6.543 1.080 8.335 1.00 97.12 187 VAL A O 1
ATOM 1422 N N . GLN A 1 188 ? 7.383 0.419 6.364 1.00 97.31 188 GLN A N 1
ATOM 1423 C CA . GLN A 1 188 ? 6.217 -0.311 5.887 1.00 97.31 188 GLN A CA 1
ATOM 1424 C C . GLN A 1 188 ? 5.923 -1.521 6.784 1.00 97.31 188 GLN A C 1
ATOM 1426 O O . GLN A 1 188 ? 4.780 -1.758 7.163 1.00 97.31 188 GLN A O 1
ATOM 1431 N N . ALA A 1 189 ? 6.971 -2.192 7.275 1.00 96.44 189 ALA A N 1
ATOM 1432 C CA . ALA A 1 189 ? 6.840 -3.197 8.328 1.00 96.44 189 ALA A CA 1
ATOM 1433 C C . ALA A 1 189 ? 6.268 -2.625 9.642 1.00 96.44 189 ALA A C 1
ATOM 1435 O O . ALA A 1 189 ? 5.486 -3.296 10.311 1.00 96.44 189 ALA A O 1
ATOM 1436 N N . ARG A 1 190 ? 6.618 -1.384 10.020 1.00 97.50 190 ARG A N 1
ATOM 1437 C CA . ARG A 1 190 ? 6.056 -0.730 11.218 1.00 97.50 190 ARG A CA 1
ATOM 1438 C C . ARG A 1 190 ? 4.593 -0.340 11.035 1.00 97.50 190 ARG A C 1
ATOM 1440 O O . ARG A 1 190 ? 3.838 -0.451 11.993 1.00 97.50 190 ARG A O 1
ATOM 1447 N N . HIS A 1 191 ? 4.185 0.082 9.840 1.00 98.38 191 HIS A N 1
ATOM 1448 C CA . HIS A 1 191 ? 2.775 0.355 9.557 1.00 98.38 191 HIS A CA 1
ATOM 1449 C C . HIS A 1 191 ? 1.933 -0.918 9.701 1.00 98.38 191 HIS A C 1
ATOM 1451 O O . HIS A 1 191 ? 0.953 -0.916 10.447 1.00 98.38 191 HIS A O 1
ATOM 1457 N N . ALA A 1 192 ? 2.373 -2.025 9.091 1.00 98.12 192 ALA A N 1
ATOM 1458 C CA . ALA A 1 192 ? 1.729 -3.329 9.247 1.00 98.12 192 ALA A CA 1
ATOM 1459 C C . ALA A 1 192 ? 1.663 -3.758 10.720 1.00 98.12 192 ALA A C 1
ATOM 1461 O O . ALA A 1 192 ? 0.588 -4.081 11.222 1.00 98.12 192 ALA A O 1
ATOM 1462 N N . ALA A 1 193 ? 2.783 -3.668 11.445 1.00 97.62 193 ALA A N 1
ATOM 1463 C CA . ALA A 1 193 ? 2.845 -3.989 12.868 1.00 97.62 193 ALA A CA 1
ATOM 1464 C C . ALA A 1 193 ? 1.822 -3.197 13.699 1.00 97.62 193 ALA A C 1
ATOM 1466 O O . ALA A 1 193 ? 1.094 -3.793 14.489 1.00 97.62 193 ALA A O 1
ATOM 1467 N N . VAL A 1 194 ? 1.738 -1.876 13.501 1.00 98.12 194 VAL A N 1
ATOM 1468 C CA . VAL A 1 194 ? 0.799 -1.005 14.226 1.00 98.12 194 VAL A CA 1
ATOM 1469 C C . VAL A 1 194 ? -0.649 -1.387 13.936 1.00 98.12 194 VAL A C 1
ATOM 1471 O O . VAL A 1 194 ? -1.433 -1.541 14.868 1.00 98.12 194 VAL A O 1
ATOM 1474 N N . VAL A 1 195 ? -1.020 -1.568 12.666 1.00 98.38 195 VAL A N 1
ATOM 1475 C CA . VAL A 1 195 ? -2.405 -1.902 12.301 1.00 98.38 195 VAL A CA 1
ATOM 1476 C C . VAL A 1 195 ? -2.814 -3.267 12.852 1.00 98.38 195 VAL A C 1
ATOM 1478 O O . VAL A 1 195 ? -3.916 -3.410 13.387 1.00 98.38 195 VAL A O 1
ATOM 1481 N N . ARG A 1 196 ? -1.920 -4.257 12.778 1.00 97.81 196 ARG A N 1
ATOM 1482 C CA . ARG A 1 196 ? -2.154 -5.582 13.358 1.00 97.81 196 ARG A CA 1
ATOM 1483 C C . ARG A 1 196 ? -2.334 -5.501 14.870 1.00 97.81 196 ARG A C 1
ATOM 1485 O O . ARG A 1 196 ? -3.301 -6.046 15.389 1.00 97.81 196 ARG A O 1
ATOM 1492 N N . ASP A 1 197 ? -1.476 -4.761 15.568 1.00 97.50 197 ASP A N 1
ATOM 1493 C CA . ASP A 1 197 ? -1.566 -4.599 17.023 1.00 97.50 197 ASP A CA 1
ATOM 1494 C C . ASP A 1 197 ? -2.856 -3.878 17.460 1.00 97.50 197 ASP A C 1
ATOM 1496 O O . ASP A 1 197 ? -3.484 -4.265 18.447 1.00 97.50 197 ASP A O 1
ATOM 1500 N N . LEU A 1 198 ? -3.322 -2.897 16.675 1.00 97.19 198 LEU A N 1
ATOM 1501 C CA . LEU A 1 198 ? -4.626 -2.254 16.876 1.00 97.19 198 LEU A CA 1
ATOM 1502 C C . LEU A 1 198 ? -5.801 -3.224 16.687 1.00 97.19 198 LEU A C 1
ATOM 1504 O O . LEU A 1 198 ? -6.814 -3.116 17.387 1.00 97.19 198 LEU A O 1
ATOM 1508 N N . LEU A 1 199 ? -5.706 -4.155 15.733 1.00 95.62 199 LEU A N 1
ATOM 1509 C CA . LEU A 1 199 ? -6.750 -5.153 15.507 1.00 95.62 199 LEU A CA 1
ATOM 1510 C C . LEU A 1 199 ? -6.732 -6.243 16.583 1.00 95.62 199 LEU A C 1
ATOM 1512 O O . LEU A 1 199 ? -7.780 -6.633 17.096 1.00 95.62 199 LEU A O 1
ATOM 1516 N N . THR A 1 200 ? -5.553 -6.762 16.902 1.00 95.62 200 THR A N 1
ATOM 1517 C CA . THR A 1 200 ? -5.330 -7.809 17.896 1.00 95.62 200 THR A CA 1
ATOM 1518 C C . THR A 1 200 ? -4.002 -7.537 18.603 1.00 95.62 200 THR A C 1
ATOM 1520 O O . THR A 1 200 ? -2.945 -7.738 17.994 1.00 95.62 200 THR A O 1
ATOM 1523 N N . PRO A 1 201 ? -4.032 -7.117 19.881 1.00 95.94 201 PRO A N 1
ATOM 1524 C CA . PRO A 1 201 ? -2.819 -6.840 20.640 1.00 95.94 201 PRO A CA 1
ATOM 1525 C C . PRO A 1 201 ? -1.853 -8.030 20.638 1.00 95.94 201 PRO A C 1
ATOM 1527 O O . PRO A 1 201 ? -2.249 -9.168 20.893 1.00 95.94 201 PRO A O 1
ATOM 1530 N N . GLY A 1 202 ? -0.583 -7.767 20.343 1.00 94.69 202 GLY A N 1
ATOM 1531 C CA . GLY A 1 202 ? 0.485 -8.758 20.223 1.00 94.69 202 GLY A CA 1
ATOM 1532 C C . GLY A 1 202 ? 0.588 -9.447 18.858 1.00 94.69 202 GLY A C 1
ATOM 1533 O O . GLY A 1 202 ? 1.494 -10.254 18.669 1.00 94.69 202 GLY A O 1
ATOM 1534 N N . SER A 1 203 ? -0.281 -9.143 17.887 1.00 95.50 203 SER A N 1
ATOM 1535 C CA . SER A 1 203 ? -0.289 -9.814 16.571 1.00 95.50 203 SER A CA 1
ATOM 1536 C C . SER A 1 203 ? 0.647 -9.195 15.520 1.00 95.50 203 SER A C 1
ATOM 1538 O O . SER A 1 203 ? 0.617 -9.592 14.353 1.00 95.50 203 SER A O 1
ATOM 1540 N N . PHE A 1 204 ? 1.500 -8.243 15.917 1.00 94.25 204 PHE A N 1
ATOM 1541 C CA . PHE A 1 204 ? 2.371 -7.466 15.022 1.00 94.25 204 PHE A CA 1
ATOM 1542 C C . PHE A 1 204 ? 3.304 -8.312 14.132 1.00 94.25 204 PHE A C 1
ATOM 1544 O O . PHE A 1 204 ? 3.734 -7.842 13.082 1.00 94.25 204 PHE A O 1
ATOM 1551 N N . ALA A 1 205 ? 3.621 -9.544 14.545 1.00 93.62 205 ALA A N 1
ATOM 1552 C CA . ALA A 1 205 ? 4.456 -10.492 13.808 1.00 93.62 205 ALA A CA 1
ATOM 1553 C C . ALA A 1 205 ? 3.959 -11.938 13.988 1.00 93.62 205 ALA A C 1
ATOM 1555 O O . ALA A 1 205 ? 4.733 -12.828 14.328 1.00 93.62 205 ALA A O 1
ATOM 1556 N N . SER A 1 206 ? 2.656 -12.175 13.827 1.00 94.25 206 SER A N 1
ATOM 1557 C CA . SER A 1 206 ? 2.087 -13.523 13.952 1.00 94.25 206 SER A CA 1
ATOM 1558 C C . SER A 1 206 ? 2.433 -14.442 12.773 1.00 94.25 206 SER A C 1
ATOM 1560 O O . SER A 1 206 ? 2.793 -14.000 11.679 1.00 94.25 206 SER A O 1
ATOM 1562 N N . ASP A 1 207 ? 2.290 -15.748 12.999 1.00 95.00 207 ASP A N 1
ATOM 1563 C CA . ASP A 1 207 ? 2.755 -16.819 12.106 1.00 95.00 207 ASP A CA 1
ATOM 1564 C C . ASP A 1 207 ? 2.120 -16.824 10.707 1.00 95.00 207 ASP A C 1
ATOM 1566 O O . ASP A 1 207 ? 2.600 -17.519 9.812 1.00 95.00 207 ASP A O 1
ATOM 1570 N N . ASP A 1 208 ? 1.041 -16.077 10.465 1.00 94.94 208 ASP A N 1
ATOM 1571 C CA . ASP A 1 208 ? 0.474 -15.884 9.129 1.00 94.94 208 ASP A CA 1
ATOM 1572 C C . ASP A 1 208 ? 1.373 -15.007 8.245 1.00 94.94 208 ASP A C 1
ATOM 1574 O O . ASP A 1 208 ? 1.486 -15.300 7.052 1.00 94.94 208 ASP A O 1
ATOM 1578 N N . VAL A 1 209 ? 2.094 -14.038 8.822 1.00 95.44 209 VAL A N 1
ATOM 1579 C CA . VAL A 1 209 ? 2.961 -13.088 8.098 1.00 95.44 209 VAL A CA 1
ATOM 1580 C C . VAL A 1 209 ? 4.457 -13.328 8.282 1.00 95.44 209 VAL A C 1
ATOM 1582 O O . VAL A 1 209 ? 5.234 -12.869 7.447 1.00 95.44 209 VAL A O 1
ATOM 1585 N N . VAL A 1 210 ? 4.884 -14.089 9.295 1.00 95.44 210 VAL A N 1
ATOM 1586 C CA . VAL A 1 210 ? 6.299 -14.466 9.487 1.00 95.44 210 VAL A CA 1
ATOM 1587 C C . VAL A 1 210 ? 6.524 -15.974 9.385 1.00 95.44 210 VAL A C 1
ATOM 1589 O O . VAL A 1 210 ? 5.635 -16.776 9.656 1.00 95.44 210 VAL A O 1
ATOM 1592 N N . ASN A 1 211 ? 7.707 -16.384 8.932 1.00 94.12 211 ASN A N 1
ATOM 1593 C CA . ASN A 1 211 ? 8.120 -17.786 8.915 1.00 94.12 211 ASN A CA 1
ATOM 1594 C C . ASN A 1 211 ? 8.697 -18.223 10.278 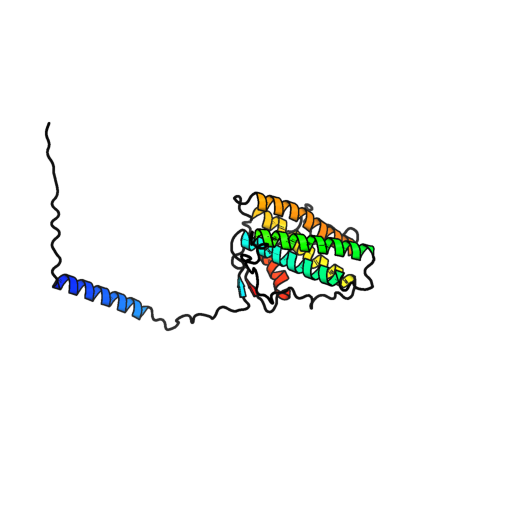1.00 94.12 211 ASN A C 1
ATOM 1596 O O . ASN A 1 211 ? 8.895 -17.408 11.175 1.00 94.12 211 ASN A O 1
ATOM 1600 N N . ALA A 1 212 ? 9.032 -19.510 10.419 1.00 93.88 212 ALA A N 1
ATOM 1601 C CA . ALA A 1 212 ? 9.586 -20.067 11.660 1.00 93.88 212 ALA A CA 1
ATOM 1602 C C . ALA A 1 212 ? 10.937 -19.452 12.094 1.00 93.88 212 ALA A C 1
ATOM 1604 O O . ALA A 1 212 ? 11.348 -19.626 13.237 1.00 93.88 212 ALA A O 1
ATOM 1605 N N . ALA A 1 213 ? 11.629 -18.737 11.200 1.00 93.44 213 ALA A N 1
ATOM 1606 C CA . ALA A 1 213 ? 12.849 -17.989 11.504 1.00 93.44 213 ALA A CA 1
ATOM 1607 C C . ALA A 1 213 ? 12.571 -16.520 11.893 1.00 93.44 213 ALA A C 1
ATOM 1609 O O . ALA A 1 213 ? 13.511 -15.741 12.045 1.00 93.44 213 ALA A O 1
ATOM 1610 N N . GLY A 1 214 ? 11.300 -16.121 12.019 1.00 90.62 214 GLY A N 1
ATOM 1611 C CA . GLY A 1 214 ? 10.886 -14.750 12.322 1.00 90.62 214 GLY A CA 1
ATOM 1612 C C . GLY A 1 214 ? 11.039 -13.778 11.149 1.00 90.62 214 GLY A C 1
ATOM 1613 O O . GLY A 1 214 ? 11.007 -12.566 11.346 1.00 90.62 214 GLY A O 1
ATOM 1614 N N . GLN A 1 215 ? 11.233 -14.280 9.928 1.00 91.50 215 GLN A N 1
ATOM 1615 C CA . GLN A 1 215 ? 11.354 -13.445 8.735 1.00 91.50 215 GLN A CA 1
ATOM 1616 C C . GLN A 1 215 ? 9.982 -13.227 8.109 1.00 91.50 215 GLN A C 1
ATOM 1618 O O . GLN A 1 215 ? 9.174 -14.154 8.035 1.00 91.50 215 GLN A O 1
ATOM 1623 N N . LEU A 1 216 ? 9.744 -12.020 7.600 1.00 92.81 216 LEU A N 1
ATOM 1624 C CA . LEU A 1 216 ? 8.522 -11.703 6.875 1.00 92.81 216 LEU A CA 1
ATOM 1625 C C . LEU A 1 216 ? 8.374 -12.609 5.645 1.00 92.81 216 LEU A C 1
ATOM 1627 O O . LEU A 1 216 ? 9.326 -12.786 4.883 1.00 92.81 216 LEU A O 1
ATOM 1631 N N . LYS A 1 217 ? 7.181 -13.171 5.441 1.00 95.19 217 LYS A N 1
ATOM 1632 C CA . LYS A 1 217 ? 6.865 -13.971 4.258 1.00 95.19 217 LYS A CA 1
ATOM 1633 C C . LYS A 1 217 ? 6.763 -13.044 3.041 1.00 95.19 217 LYS A C 1
ATOM 1635 O O . LYS A 1 217 ? 5.881 -12.183 3.021 1.00 95.19 217 LYS A O 1
ATOM 1640 N N . PRO A 1 218 ? 7.645 -13.191 2.040 1.00 95.38 218 PRO A N 1
ATOM 1641 C CA . PRO A 1 218 ? 7.659 -12.299 0.892 1.00 95.38 218 PRO A CA 1
ATOM 1642 C C . PRO A 1 218 ? 6.466 -12.539 -0.038 1.00 95.38 218 PRO A C 1
ATOM 1644 O O . PRO A 1 218 ? 5.978 -13.662 -0.156 1.00 95.38 218 PRO A O 1
ATOM 1647 N N . ARG A 1 219 ? 6.056 -11.490 -0.756 1.00 95.62 219 ARG A N 1
ATOM 1648 C CA . ARG A 1 219 ? 5.176 -11.568 -1.929 1.00 95.62 219 ARG A CA 1
ATOM 1649 C C . ARG A 1 219 ? 5.836 -10.881 -3.114 1.00 95.62 219 ARG A C 1
ATOM 1651 O O . ARG A 1 219 ? 6.424 -9.809 -2.985 1.00 95.62 219 ARG A O 1
ATOM 1658 N N . THR A 1 220 ? 5.742 -11.506 -4.276 1.00 95.38 220 THR A N 1
ATOM 1659 C CA . THR A 1 220 ? 6.278 -10.978 -5.529 1.00 95.38 220 THR A CA 1
ATOM 1660 C C . THR A 1 220 ? 5.470 -9.773 -6.023 1.00 95.38 220 THR A C 1
ATOM 1662 O O . THR A 1 220 ? 4.285 -9.642 -5.697 1.00 95.38 220 THR A O 1
ATOM 1665 N N . PRO A 1 221 ? 6.057 -8.910 -6.875 1.00 95.06 221 PRO A N 1
ATOM 1666 C CA . PRO A 1 221 ? 5.309 -7.837 -7.524 1.00 95.06 221 PRO A CA 1
ATOM 1667 C C . PRO A 1 221 ? 4.063 -8.340 -8.269 1.00 95.06 221 PRO A C 1
ATOM 1669 O O . PRO A 1 221 ? 3.020 -7.695 -8.222 1.00 95.06 221 PRO A O 1
ATOM 1672 N N . VAL A 1 222 ? 4.137 -9.513 -8.907 1.00 94.81 222 VAL A N 1
ATOM 1673 C CA . VAL A 1 222 ? 3.001 -10.134 -9.608 1.00 94.81 222 VAL A CA 1
ATOM 1674 C C . VAL A 1 222 ? 1.868 -10.475 -8.637 1.00 94.81 222 VAL A C 1
ATOM 1676 O O . VAL A 1 222 ? 0.724 -10.095 -8.883 1.00 94.81 222 VAL A O 1
ATOM 1679 N N . GLU A 1 223 ? 2.168 -11.135 -7.517 1.00 95.94 223 GLU A N 1
ATOM 1680 C CA . GLU A 1 223 ? 1.162 -11.502 -6.507 1.00 95.94 223 GLU A CA 1
ATOM 1681 C C . GLU A 1 223 ? 0.499 -10.271 -5.882 1.00 95.94 223 GLU A C 1
ATOM 1683 O O . GLU A 1 223 ? -0.720 -10.239 -5.713 1.00 95.94 223 GLU A O 1
ATOM 1688 N N . VAL A 1 224 ? 1.283 -9.234 -5.577 1.00 97.00 224 VAL A N 1
ATOM 1689 C CA . VAL A 1 224 ? 0.764 -7.999 -4.975 1.00 97.00 224 VAL A CA 1
ATOM 1690 C C . VAL A 1 224 ? -0.151 -7.248 -5.936 1.00 97.00 224 VAL A C 1
ATOM 1692 O O . VAL A 1 224 ? -1.267 -6.888 -5.565 1.00 97.00 224 VAL A O 1
ATOM 1695 N N . ASN A 1 225 ? 0.278 -7.043 -7.181 1.00 96.31 225 ASN A N 1
ATOM 1696 C CA . ASN A 1 225 ? -0.552 -6.368 -8.178 1.00 96.31 225 ASN A CA 1
ATOM 1697 C C . ASN A 1 225 ? -1.808 -7.186 -8.518 1.00 96.31 225 ASN A C 1
ATOM 1699 O O . ASN A 1 225 ? -2.871 -6.606 -8.714 1.00 96.31 225 ASN A O 1
ATOM 1703 N N . THR A 1 226 ? -1.725 -8.521 -8.508 1.00 95.12 226 THR A N 1
ATOM 1704 C CA . THR A 1 226 ? -2.902 -9.394 -8.664 1.00 95.12 226 THR A CA 1
ATOM 1705 C C . THR A 1 226 ? -3.896 -9.194 -7.520 1.00 95.12 226 THR A C 1
ATOM 1707 O O . THR A 1 226 ? -5.097 -9.097 -7.760 1.00 95.12 226 THR A O 1
ATOM 1710 N N . ALA A 1 227 ? -3.413 -9.068 -6.280 1.00 96.62 227 ALA A N 1
ATOM 1711 C CA . ALA A 1 227 ? -4.265 -8.789 -5.126 1.00 96.62 227 ALA A CA 1
ATOM 1712 C C . ALA A 1 227 ? -4.922 -7.397 -5.189 1.00 96.62 227 ALA A C 1
ATOM 1714 O O . ALA A 1 227 ? -6.026 -7.225 -4.675 1.00 96.62 227 ALA A O 1
ATOM 1715 N N . LEU A 1 228 ? -4.268 -6.414 -5.819 1.00 97.12 228 LEU A N 1
ATOM 1716 C CA . LEU A 1 228 ? -4.803 -5.060 -5.995 1.00 97.12 228 LEU A CA 1
ATOM 1717 C C . LEU A 1 228 ? -5.712 -4.895 -7.223 1.00 97.12 228 LEU A C 1
ATOM 1719 O O . LEU A 1 228 ? -6.541 -3.987 -7.245 1.00 97.12 228 LEU A O 1
ATOM 1723 N N . ALA A 1 229 ? -5.573 -5.745 -8.240 1.00 95.31 229 ALA A N 1
ATOM 1724 C CA . ALA A 1 229 ? -6.263 -5.597 -9.521 1.00 95.31 229 ALA A CA 1
ATOM 1725 C C . ALA A 1 229 ? -7.789 -5.374 -9.411 1.00 95.31 229 ALA A C 1
ATOM 1727 O O . ALA A 1 229 ? -8.291 -4.480 -10.097 1.00 95.31 229 ALA A O 1
ATOM 1728 N N . PRO A 1 230 ? -8.541 -6.071 -8.529 1.00 95.31 230 PRO A N 1
ATOM 1729 C CA . PRO A 1 230 ? -9.987 -5.864 -8.414 1.00 95.31 230 PRO A CA 1
ATOM 1730 C C . PRO A 1 230 ? -10.391 -4.431 -8.039 1.00 95.31 230 PRO A C 1
ATOM 1732 O O . PRO A 1 230 ? -11.494 -3.996 -8.362 1.00 95.31 230 PRO A O 1
ATOM 1735 N N . PHE A 1 231 ? -9.506 -3.687 -7.373 1.00 97.44 231 PHE A N 1
ATOM 1736 C CA . PHE A 1 231 ? -9.783 -2.337 -6.888 1.00 97.44 231 PHE A CA 1
ATOM 1737 C C . PHE A 1 231 ? -9.483 -1.242 -7.920 1.00 97.44 231 PHE A C 1
ATOM 1739 O O . PHE A 1 231 ? -9.758 -0.078 -7.647 1.00 97.44 231 PHE A O 1
ATOM 1746 N N . PHE A 1 232 ? -8.930 -1.577 -9.090 1.00 96.88 232 PHE A N 1
ATOM 1747 C CA . PHE A 1 232 ? -8.613 -0.608 -10.148 1.00 96.88 232 PHE A CA 1
ATOM 1748 C C . PHE A 1 232 ? -9.564 -0.667 -11.349 1.00 96.88 232 PHE A C 1
ATOM 1750 O O . PHE A 1 232 ? -9.388 0.087 -12.304 1.00 96.88 232 PHE A O 1
ATOM 1757 N N . ALA A 1 233 ? -10.607 -1.502 -11.290 1.00 93.69 233 ALA A N 1
ATOM 1758 C CA . ALA A 1 233 ? -11.606 -1.601 -12.348 1.00 93.69 233 ALA A CA 1
ATOM 1759 C C . ALA A 1 233 ? -12.190 -0.213 -12.725 1.00 93.69 233 ALA A C 1
ATOM 1761 O O . ALA A 1 233 ? -12.481 0.602 -11.837 1.00 93.69 233 ALA A O 1
ATOM 1762 N N . PRO A 1 234 ? -12.386 0.071 -14.029 1.00 94.56 234 PRO A N 1
ATOM 1763 C CA . PRO A 1 234 ? -12.305 -0.854 -15.168 1.00 94.56 234 PRO A CA 1
ATOM 1764 C C . PRO A 1 234 ? -10.885 -1.130 -15.690 1.00 94.56 234 PRO A C 1
ATOM 1766 O O . PRO A 1 234 ? -10.739 -1.950 -16.592 1.00 94.56 234 PRO A O 1
ATOM 1769 N N . TYR A 1 235 ? -9.850 -0.487 -15.144 1.00 96.44 235 TYR A N 1
ATOM 1770 C CA . TYR A 1 235 ? -8.481 -0.682 -15.611 1.00 96.44 235 TYR A CA 1
ATOM 1771 C C . TYR A 1 235 ? -7.934 -2.059 -15.264 1.00 96.44 235 TYR A C 1
ATOM 1773 O O . TYR A 1 235 ? -8.108 -2.567 -14.155 1.00 96.44 235 TYR A O 1
ATOM 1781 N N . VAL A 1 236 ? -7.204 -2.628 -16.217 1.00 95.44 236 VAL A N 1
ATOM 1782 C CA . VAL A 1 236 ? -6.482 -3.886 -16.068 1.00 95.44 236 VAL A CA 1
ATOM 1783 C C . VAL A 1 236 ? -4.994 -3.574 -16.008 1.00 95.44 236 VAL A C 1
ATOM 1785 O O . VAL A 1 236 ? -4.409 -3.090 -16.976 1.00 95.44 236 VAL A O 1
ATOM 1788 N N . ILE A 1 237 ? -4.370 -3.863 -14.865 1.00 95.38 237 ILE A N 1
ATOM 1789 C CA . ILE A 1 237 ? -2.925 -3.707 -14.687 1.00 95.38 237 ILE A CA 1
ATOM 1790 C C . ILE A 1 237 ? -2.222 -4.959 -15.212 1.00 95.38 237 ILE A C 1
ATOM 1792 O O . ILE A 1 237 ? -2.291 -6.027 -14.603 1.00 95.38 237 ILE A O 1
ATOM 1796 N N . SER A 1 238 ? -1.525 -4.832 -16.337 1.00 94.69 238 SER A N 1
ATOM 1797 C CA . SER A 1 238 ? -0.671 -5.895 -16.860 1.00 94.69 238 SER A CA 1
ATOM 1798 C C . SER A 1 238 ? 0.702 -5.855 -16.199 1.00 94.69 238 SER A C 1
ATOM 1800 O O . SER A 1 238 ? 1.433 -4.864 -16.265 1.00 94.69 238 SER A O 1
ATOM 1802 N N . VAL A 1 239 ? 1.055 -6.984 -15.589 1.00 93.94 239 VAL A N 1
ATOM 1803 C CA . VAL A 1 239 ? 2.319 -7.220 -14.877 1.00 93.94 239 VAL A CA 1
ATOM 1804 C C . VAL A 1 239 ? 3.309 -8.054 -15.689 1.00 93.94 239 VAL A C 1
ATOM 1806 O O . VAL A 1 239 ? 4.311 -8.518 -15.152 1.00 93.94 239 VAL A O 1
ATOM 1809 N N . ALA A 1 240 ? 3.040 -8.247 -16.984 1.00 92.56 240 ALA A N 1
ATOM 1810 C CA . ALA A 1 240 ? 3.793 -9.155 -17.853 1.00 92.56 240 ALA A CA 1
ATOM 1811 C C . ALA A 1 240 ? 5.294 -8.829 -17.944 1.00 92.56 240 ALA A C 1
ATOM 1813 O O . ALA A 1 240 ? 6.103 -9.720 -18.184 1.00 92.56 240 ALA A O 1
ATOM 1814 N N . ASN A 1 241 ? 5.662 -7.564 -17.727 1.00 93.00 241 ASN A N 1
ATOM 1815 C CA . ASN A 1 241 ? 7.039 -7.086 -17.837 1.00 93.00 241 ASN A CA 1
ATOM 1816 C C . ASN A 1 241 ? 7.751 -6.940 -16.484 1.00 93.00 241 ASN A C 1
ATOM 1818 O O . ASN A 1 241 ? 8.895 -6.479 -16.451 1.00 93.00 241 ASN A O 1
ATOM 1822 N N . LEU A 1 242 ? 7.090 -7.263 -15.366 1.00 93.00 242 LEU A N 1
ATOM 1823 C CA . LEU A 1 242 ? 7.693 -7.058 -14.054 1.00 93.00 242 LEU A CA 1
ATOM 1824 C C . LEU A 1 242 ? 8.879 -8.009 -13.839 1.00 93.00 242 LEU A C 1
ATOM 1826 O O . LEU A 1 242 ? 8.782 -9.193 -14.170 1.00 93.00 242 LEU A O 1
ATOM 1830 N N . PRO A 1 243 ? 9.985 -7.526 -13.242 1.00 90.06 243 PRO A N 1
ATOM 1831 C CA . PRO A 1 243 ? 11.076 -8.398 -12.834 1.00 90.06 243 PRO A CA 1
ATOM 1832 C C . PRO A 1 243 ? 10.584 -9.488 -11.874 1.00 90.06 243 PRO A C 1
ATOM 1834 O O . PRO A 1 243 ? 9.856 -9.208 -10.918 1.00 90.06 243 PRO A O 1
ATOM 1837 N N . VAL A 1 244 ? 11.019 -10.724 -12.115 1.00 85.25 244 VAL A N 1
ATOM 1838 C CA . VAL A 1 244 ? 10.751 -11.875 -11.246 1.00 85.25 244 VAL A CA 1
ATOM 1839 C C . VAL A 1 244 ? 12.021 -12.266 -10.484 1.00 85.25 244 VAL A C 1
ATOM 1841 O O . VAL A 1 244 ? 13.111 -12.207 -11.058 1.00 85.25 244 VAL A O 1
ATOM 1844 N N . PRO A 1 245 ? 11.921 -12.660 -9.202 1.00 79.44 245 PRO A N 1
ATOM 1845 C CA . PRO A 1 245 ? 13.061 -13.196 -8.464 1.00 79.44 245 PRO A CA 1
ATOM 1846 C C . PRO A 1 245 ? 13.580 -14.463 -9.136 1.00 79.44 245 PRO A C 1
ATOM 1848 O O . PRO A 1 245 ? 12.796 -15.342 -9.489 1.00 79.44 245 PRO A O 1
ATOM 1851 N N . VAL A 1 246 ? 14.899 -14.573 -9.274 1.00 64.62 246 VAL A N 1
ATOM 1852 C CA . VAL A 1 246 ? 15.539 -15.854 -9.582 1.00 64.62 246 VAL A CA 1
ATOM 1853 C C . VAL A 1 246 ? 15.711 -16.573 -8.245 1.00 64.62 246 VAL A C 1
ATOM 1855 O O . VAL A 1 246 ? 16.471 -16.097 -7.400 1.00 64.62 246 VAL A O 1
ATOM 1858 N N . LEU A 1 247 ? 14.924 -17.629 -8.028 1.00 48.88 247 LEU A N 1
ATOM 1859 C CA . LEU A 1 247 ? 14.979 -18.479 -6.831 1.00 48.88 247 LEU A CA 1
ATOM 1860 C C . LEU A 1 247 ? 16.148 -19.465 -6.899 1.00 48.88 247 LEU A C 1
ATOM 1862 O O . LEU A 1 247 ? 16.401 -19.994 -8.006 1.00 48.88 247 LEU A O 1
#